Protein 6VJ4 (pdb70)

InterPro domains:
  IPR000297 Peptidyl-prolyl cis-trans isomerase, PpiC-type [PF00639] (147-223)
  IPR000297 Peptidyl-prolyl cis-trans isomerase, PpiC-type [PS50198] (134-224)
  IPR023058 Peptidyl-prolyl cis-trans isomerase, PpiC-type, conserved site [PS01096] (163-184)
  IPR023059 Foldase protein PrsA [MF_01145] (4-281)
  IPR027304 Trigger factor/SurA domain superfamily [SSF109998] (28-163)
  IPR046357 Peptidyl-prolyl cis-trans isomerase domain superfamily [G3DSA:3.10.50.40] (127-248)
  IPR050245 Bacterial extracellular foldase PrsA [PTHR47245] (2-278)

Secondary structure (DSSP, 8-state):
-----HHHHHHHHS---HHHHHHHHHHHHHHHGGGHHHHHHHTT-SSHHHHHHHHHHHH--HHHHHT--HHHHHHT----EEEEEEEES-HHHHHHHHHHHHTT--HHHHHHHH---HHHHTTTTEEEEE-TT--HHHHHHHHHSPTT-BPSPEEETTEEEEEEEEEE-----HHHHHHHHHHHHHHHHHS-HHHHHHHHHHHHHHTT-----

Structure (mmCIF, N/CA/C/O backbone):
data_6VJ4
#
_entry.id   6VJ4
#
_cell.length_a   211.679
_cell.length_b   39.086
_cell.length_c   32.171
_cell.angle_alpha   90.000
_cell.angle_beta   94.830
_cell.angle_gamma   90.000
#
_symmetry.space_group_name_H-M   'C 1 2 1'
#
loop_
_entity.id
_entity.type
_entity.pdbx_description
1 polymer 'Peptidylprolyl isomerase PrsA'
2 water water
#
loop_
_atom_site.group_PDB
_atom_site.id
_atom_site.type_symbol
_atom_site.label_atom_id
_atom_site.label_alt_id
_atom_site.label_comp_id
_atom_site.label_asym_id
_atom_site.label_entity_id
_atom_site.label_seq_id
_atom_site.pdbx_PDB_ins_code
_atom_site.Cartn_x
_atom_site.Cartn_y
_atom_site.Cartn_z
_atom_site.occupancy
_atom_site.B_iso_or_equiv
_atom_site.auth_seq_id
_atom_site.auth_comp_id
_atom_site.auth_asym_id
_atom_site.auth_atom_id
_atom_site.pdbx_PDB_model_num
ATOM 1 N N . ASP A 1 27 ? 102.654 28.933 10.537 1.00 131.11 54 ASP A N 1
ATOM 2 C CA . ASP A 1 27 ? 102.191 29.916 11.570 1.00 134.32 54 ASP A CA 1
ATOM 3 C C . ASP A 1 27 ? 102.139 31.309 10.941 1.00 129.80 54 ASP A C 1
ATOM 4 O O . ASP A 1 27 ? 101.171 31.637 10.257 1.00 122.18 54 ASP A O 1
ATOM 17 N N . LEU A 1 29 ? 104.647 32.355 8.968 1.00 106.17 56 LEU A N 1
ATOM 18 C CA . LEU A 1 29 ? 105.297 32.195 7.678 1.00 100.48 56 LEU A CA 1
ATOM 19 C C . LEU A 1 29 ? 104.288 31.614 6.680 1.00 97.73 56 LEU A C 1
ATOM 20 O O . LEU A 1 29 ? 104.228 32.117 5.538 1.00 90.85 56 LEU A O 1
ATOM 25 N N . TYR A 1 30 ? 103.546 30.583 7.101 1.00 97.50 57 TYR A N 1
ATOM 26 C CA . TYR A 1 30 ? 102.501 29.949 6.252 1.00 96.67 57 TYR A CA 1
ATOM 27 C C . TYR A 1 30 ? 101.570 31.040 5.713 1.00 91.43 57 TYR A C 1
ATOM 28 O O . TYR A 1 30 ? 101.252 31.017 4.509 1.00 90.80 57 TYR A O 1
ATOM 37 N N . GLU A 1 31 ? 101.181 31.976 6.586 1.00 90.89 58 GLU A N 1
ATOM 38 C CA . GLU A 1 31 ? 100.277 33.104 6.231 1.00 89.45 58 GLU A CA 1
ATOM 39 C C . GLU A 1 31 ? 100.891 33.902 5.082 1.00 84.68 58 GLU A C 1
ATOM 40 O O . GLU A 1 31 ? 100.273 34.065 4.033 1.00 83.60 58 GLU A O 1
ATOM 54 N N . ILE A 1 33 ? 103.234 33.204 2.913 1.00 73.57 60 ILE A N 1
ATOM 55 C CA . ILE A 1 33 ? 103.299 32.420 1.689 1.00 73.12 60 ILE A CA 1
ATOM 56 C C . ILE A 1 33 ? 101.892 32.225 1.108 1.00 72.69 60 ILE A C 1
ATOM 57 O O . ILE A 1 33 ? 101.686 32.590 -0.073 1.00 65.98 60 ILE A O 1
ATOM 62 N N . ALA A 1 34 ? 100.972 31.665 1.902 1.00 71.57 61 ALA A N 1
ATOM 63 C CA . ALA A 1 34 ? 99.586 31.405 1.443 1.00 70.92 61 ALA A CA 1
ATOM 64 C C . ALA A 1 34 ? 98.980 32.686 0.858 1.00 70.70 61 ALA A C 1
ATOM 65 O O . ALA A 1 34 ? 98.321 32.601 -0.202 1.00 68.47 61 ALA A O 1
ATOM 67 N N . GLN A 1 35 ? 99.219 33.826 1.515 1.00 70.28 62 GLN A N 1
ATOM 68 C CA . GLN A 1 35 ? 98.673 35.132 1.056 1.00 71.83 62 GLN A CA 1
ATOM 69 C C . GLN A 1 35 ? 99.409 35.580 -0.213 1.00 72.06 62 GLN A C 1
ATOM 70 O O . GLN A 1 35 ? 98.744 36.151 -1.100 1.00 68.15 62 GLN A O 1
ATOM 76 N N . ASP A 1 36 ? 100.718 35.317 -0.302 1.00 67.08 63 ASP A N 1
ATOM 77 C CA . ASP A 1 36 ? 101.510 35.730 -1.496 1.00 73.71 63 ASP A CA 1
ATOM 78 C C . ASP A 1 36 ? 101.011 34.998 -2.749 1.00 68.35 63 ASP A C 1
ATOM 79 O O . ASP A 1 36 ? 100.940 35.642 -3.812 1.00 69.63 63 ASP A O 1
ATOM 84 N N . VAL A 1 37 ? 100.708 33.703 -2.633 1.00 65.62 64 VAL A N 1
ATOM 85 C CA . VAL A 1 37 ? 100.223 32.904 -3.800 1.00 63.37 64 VAL A CA 1
ATOM 86 C C . VAL A 1 37 ? 98.897 33.496 -4.295 1.00 58.76 64 VAL A C 1
ATOM 87 O O . VAL A 1 37 ? 98.791 33.761 -5.506 1.00 59.60 64 VAL A O 1
ATOM 91 N N . ILE A 1 38 ? 97.941 33.718 -3.387 1.00 55.17 65 ILE A N 1
ATOM 92 C CA . ILE A 1 38 ? 96.601 34.260 -3.769 1.00 52.25 65 ILE A CA 1
ATOM 93 C C . ILE A 1 38 ? 96.732 35.695 -4.291 1.00 51.84 65 ILE A C 1
ATOM 94 O O . ILE A 1 38 ? 96.188 35.973 -5.380 1.00 50.01 65 ILE A O 1
ATOM 99 N N . THR A 1 39 ? 97.437 36.559 -3.554 1.00 52.00 66 THR A N 1
ATOM 100 C CA . THR A 1 39 ? 97.559 37.995 -3.934 1.00 53.83 66 THR A CA 1
ATOM 101 C C . THR A 1 39 ? 98.322 38.154 -5.253 1.00 54.07 66 THR A C 1
ATOM 102 O O . THR A 1 39 ? 98.088 39.169 -5.931 1.00 53.15 66 THR A O 1
ATOM 106 N N . LYS A 1 40 ? 99.207 37.211 -5.592 1.00 57.55 67 LYS A N 1
ATOM 107 C CA . LYS A 1 40 ? 99.972 37.324 -6.864 1.00 63.81 67 LYS A CA 1
ATOM 108 C C . LYS A 1 40 ? 99.089 36.875 -8.036 1.00 60.84 67 LYS A C 1
ATOM 109 O O . LYS A 1 40 ? 99.133 37.545 -9.090 1.00 59.41 67 LYS A O 1
ATOM 115 N N . LYS A 1 41 ? 98.336 35.783 -7.862 1.00 57.58 68 LYS A N 1
ATOM 116 C CA . LYS A 1 41 ? 97.499 35.234 -8.967 1.00 58.08 68 LYS A CA 1
ATOM 117 C C . LYS A 1 41 ? 96.229 36.071 -9.162 1.00 55.93 68 LYS A C 1
ATOM 118 O O . LYS A 1 41 ? 95.858 36.316 -10.329 1.00 56.53 68 LYS A O 1
ATOM 124 N N . TYR A 1 42 ? 95.571 36.456 -8.067 1.00 53.41 69 TYR A N 1
ATOM 125 C CA . TYR A 1 42 ? 94.306 37.234 -8.138 1.00 51.84 69 TYR A CA 1
ATOM 126 C C . TYR A 1 42 ? 94.602 38.680 -7.743 1.00 52.93 69 TYR A C 1
ATOM 127 O O . TYR A 1 42 ? 94.368 39.068 -6.584 1.00 50.31 69 TYR A O 1
ATOM 136 N N . LYS A 1 43 ? 95.051 39.455 -8.727 1.00 51.97 70 LYS A N 1
ATOM 137 C CA . LYS A 1 43 ? 95.518 40.849 -8.517 1.00 57.19 70 LYS A CA 1
ATOM 138 C C . LYS A 1 43 ? 94.356 41.803 -8.238 1.00 57.51 70 LYS A C 1
ATOM 139 O O . LYS A 1 43 ? 93.328 41.742 -8.941 1.00 54.05 70 LYS A O 1
ATOM 145 N N . VAL A 1 44 ? 94.563 42.659 -7.238 1.00 53.66 71 VAL A N 1
ATOM 146 C CA . VAL A 1 44 ? 93.631 43.751 -6.840 1.00 54.75 71 VAL A CA 1
ATOM 147 C C . VAL A 1 44 ? 94.477 45.030 -6.775 1.00 57.06 71 VAL A C 1
ATOM 148 O O . VAL A 1 44 ? 95.637 44.937 -6.323 1.00 55.86 71 VAL A O 1
ATOM 152 N N . SER A 1 45 ? 93.939 46.156 -7.250 1.00 59.96 72 SER A N 1
ATOM 153 C CA . SER A 1 45 ? 94.690 47.441 -7.277 1.00 62.70 72 SER A CA 1
ATOM 154 C C . SER A 1 45 ? 94.859 47.999 -5.861 1.00 63.32 72 SER A C 1
ATOM 155 O O . SER A 1 45 ? 93.952 47.792 -5.031 1.00 61.97 72 SER A O 1
ATOM 158 N N . ASP A 1 46 ? 95.968 48.702 -5.612 1.00 68.88 73 ASP A N 1
ATOM 159 C CA . ASP A 1 46 ? 96.193 49.349 -4.289 1.00 70.90 73 ASP A CA 1
ATOM 160 C C . ASP A 1 46 ? 95.068 50.363 -4.045 1.00 70.15 73 ASP A C 1
ATOM 161 O O . ASP A 1 46 ? 94.741 50.599 -2.868 1.00 64.85 73 ASP A O 1
ATOM 166 N N . ASP A 1 47 ? 94.503 50.930 -5.119 1.00 68.52 74 ASP A N 1
ATOM 167 C CA . ASP A 1 47 ? 93.377 51.892 -4.981 1.00 69.32 74 ASP A CA 1
ATOM 168 C C . ASP A 1 47 ? 92.191 51.167 -4.332 1.00 69.84 74 ASP A C 1
ATOM 169 O O . ASP A 1 47 ? 91.606 51.730 -3.385 1.00 69.33 74 ASP A O 1
ATOM 174 N N . ASP A 1 48 ? 91.866 49.962 -4.819 1.00 66.93 75 ASP A N 1
ATOM 175 C CA . ASP A 1 48 ? 90.735 49.166 -4.266 1.00 65.83 75 ASP A CA 1
ATOM 176 C C . ASP A 1 48 ? 91.036 48.792 -2.808 1.00 60.46 75 ASP A C 1
ATOM 177 O O . ASP A 1 48 ? 90.100 48.824 -1.994 1.00 59.67 75 ASP A O 1
ATOM 182 N N . VAL A 1 49 ? 92.290 48.436 -2.510 1.00 59.31 76 VAL A N 1
ATOM 183 C CA . VAL A 1 49 ? 92.707 48.036 -1.130 1.00 59.14 76 VAL A CA 1
ATOM 184 C C . VAL A 1 49 ? 92.565 49.247 -0.201 1.00 61.33 76 VAL A C 1
ATOM 185 O O . VAL A 1 49 ? 91.938 49.100 0.872 1.00 58.37 76 VAL A O 1
ATOM 189 N N . ASP A 1 50 ? 93.133 50.390 -0.604 1.00 64.15 77 ASP A N 1
ATOM 190 C CA . ASP A 1 50 ? 93.101 51.633 0.214 1.00 67.99 77 ASP A CA 1
ATOM 191 C C . ASP A 1 50 ? 91.646 52.057 0.444 1.00 67.45 77 ASP A C 1
ATOM 192 O O . ASP A 1 50 ? 91.340 52.494 1.567 1.00 63.95 77 ASP A O 1
ATOM 197 N N . LYS A 1 51 ? 90.779 51.911 -0.565 1.00 67.04 78 LYS A N 1
ATOM 198 C CA . LYS A 1 51 ? 89.353 52.301 -0.390 1.00 70.75 78 LYS A CA 1
ATOM 199 C C . LYS A 1 51 ? 88.716 51.431 0.699 1.00 69.52 78 LYS A C 1
ATOM 200 O O . LYS A 1 51 ? 87.937 51.974 1.506 1.00 71.68 78 LYS A O 1
ATOM 206 N N . GLU A 1 52 ? 89.042 50.135 0.721 1.00 67.39 79 GLU A N 1
ATOM 207 C CA . GLU A 1 52 ? 88.463 49.218 1.739 1.00 68.35 79 GLU A CA 1
ATOM 208 C C . GLU A 1 52 ? 89.045 49.584 3.111 1.00 65.38 79 GLU A C 1
ATOM 209 O O . GLU A 1 52 ? 88.307 49.485 4.108 1.00 64.55 79 GLU A O 1
ATOM 215 N N . VAL A 1 53 ? 90.317 50.000 3.146 1.00 63.77 80 VAL A N 1
ATOM 216 C CA . VAL A 1 53 ? 90.982 50.410 4.423 1.00 63.36 80 VAL A CA 1
ATOM 217 C C . VAL A 1 53 ? 90.293 51.671 4.956 1.00 63.19 80 VAL A C 1
ATOM 218 O O . VAL A 1 53 ? 90.015 51.716 6.169 1.00 59.29 80 VAL A O 1
ATOM 222 N N . GLN A 1 54 ? 90.041 52.652 4.079 1.00 67.16 81 GLN A N 1
ATOM 223 C CA . GLN A 1 54 ? 89.398 53.935 4.482 1.00 71.00 81 GLN A CA 1
ATOM 224 C C . GLN A 1 54 ? 87.968 53.679 4.967 1.00 70.04 81 GLN A C 1
ATOM 225 O O . GLN A 1 54 ? 87.525 54.389 5.891 1.00 69.67 81 GLN A O 1
ATOM 231 N N . LYS A 1 55 ? 87.281 52.704 4.368 1.00 73.15 82 LYS A N 1
ATOM 232 C CA . LYS A 1 55 ? 85.886 52.389 4.769 1.00 78.55 82 LYS A CA 1
ATOM 233 C C . LYS A 1 55 ? 85.902 51.918 6.232 1.00 77.88 82 LYS A C 1
ATOM 234 O O . LYS A 1 55 ? 84.931 52.202 6.955 1.00 80.24 82 LYS A O 1
ATOM 240 N N . ALA A 1 56 ? 86.990 51.263 6.653 1.00 75.95 83 ALA A N 1
ATOM 241 C CA . ALA A 1 56 ? 87.127 50.776 8.047 1.00 74.91 83 ALA A CA 1
ATOM 242 C C . ALA A 1 56 ? 87.505 51.941 8.976 1.00 77.21 83 ALA A C 1
ATOM 243 O O . ALA A 1 56 ? 87.042 51.937 10.137 1.00 76.68 83 ALA A O 1
ATOM 245 N N . LYS A 1 57 ? 88.304 52.900 8.485 1.00 77.06 84 LYS A N 1
ATOM 246 C CA . LYS A 1 57 ? 88.731 54.065 9.314 1.00 77.62 84 LYS A CA 1
ATOM 247 C C . LYS A 1 57 ? 87.524 54.947 9.647 1.00 80.73 84 LYS A C 1
ATOM 248 O O . LYS A 1 57 ? 87.371 55.311 10.829 1.00 85.16 84 LYS A O 1
ATOM 254 N N . SER A 1 58 ? 86.717 55.291 8.641 1.00 82.14 85 SER A N 1
ATOM 255 C CA . SER A 1 58 ? 85.523 56.143 8.879 1.00 89.09 85 SER A CA 1
ATOM 256 C C . SER A 1 58 ? 84.482 55.364 9.692 1.00 89.48 85 SER A C 1
ATOM 257 O O . SER A 1 58 ? 83.725 56.005 10.443 1.00 89.91 85 SER A O 1
ATOM 260 N N . GLN A 1 59 ? 84.490 54.031 9.572 1.00 90.64 86 GLN A N 1
ATOM 261 C CA . GLN A 1 59 ? 83.512 53.141 10.260 1.00 94.86 86 GLN A CA 1
ATOM 262 C C . GLN A 1 59 ? 83.745 53.147 11.776 1.00 96.71 86 GLN A C 1
ATOM 263 O O . GLN A 1 59 ? 82.749 53.040 12.516 1.00 103.38 86 GLN A O 1
ATOM 269 N N . TYR A 1 60 ? 85.001 53.273 12.220 1.00 92.81 87 TYR A N 1
ATOM 270 C CA . TYR A 1 60 ? 85.305 53.226 13.676 1.00 92.10 87 TYR A CA 1
ATOM 271 C C . TYR A 1 60 ? 85.849 54.577 14.159 1.00 91.74 87 TYR A C 1
ATOM 272 O O . TYR A 1 60 ? 85.676 54.891 15.355 1.00 93.61 87 TYR A O 1
ATOM 281 N N . GLY A 1 61 ? 86.479 55.346 13.267 1.00 88.53 88 GLY A N 1
ATOM 282 C CA . GLY A 1 61 ? 87.035 56.659 13.648 1.00 88.52 88 GLY A CA 1
ATOM 283 C C . GLY A 1 61 ? 88.215 56.516 14.595 1.00 86.18 88 GLY A C 1
ATOM 284 O O . GLY A 1 61 ? 89.110 55.701 14.301 1.00 80.75 88 GLY A O 1
ATOM 285 N N . ASP A 1 62 ? 88.192 57.252 15.712 1.00 92.48 89 ASP A N 1
ATOM 286 C CA . ASP A 1 62 ? 89.296 57.250 16.715 1.00 92.26 89 ASP A CA 1
ATOM 287 C C . ASP A 1 62 ? 89.421 55.877 17.395 1.00 89.31 89 ASP A C 1
ATOM 288 O O . ASP A 1 62 ? 90.382 55.698 18.169 1.00 94.61 89 ASP A O 1
ATOM 293 N N . GLN A 1 63 ? 88.489 54.954 17.132 1.00 84.90 90 GLN A N 1
ATOM 294 C CA . GLN A 1 63 ? 88.532 53.593 17.740 1.00 84.98 90 GLN A CA 1
ATOM 295 C C . GLN A 1 63 ? 89.315 52.637 16.832 1.00 80.92 90 GLN A C 1
ATOM 296 O O . GLN A 1 63 ? 89.615 51.514 17.286 1.00 78.52 90 GLN A O 1
ATOM 302 N N . PHE A 1 64 ? 89.640 53.081 15.611 1.00 79.00 91 PHE A N 1
ATOM 303 C CA . PHE A 1 64 ? 90.338 52.245 14.596 1.00 78.17 91 PHE A CA 1
ATOM 304 C C . PHE A 1 64 ? 91.511 51.488 15.238 1.00 77.34 91 PHE A C 1
ATOM 305 O O . PHE A 1 64 ? 91.599 50.256 15.055 1.00 76.85 91 PHE A O 1
ATOM 313 N N . LYS A 1 65 ? 92.368 52.192 15.983 1.00 76.00 92 LYS A N 1
ATOM 314 C CA . LYS A 1 65 ? 93.550 51.542 16.613 1.00 75.87 92 LYS A CA 1
ATOM 315 C C . LYS A 1 65 ? 93.088 50.451 17.587 1.00 74.39 92 LYS A C 1
ATOM 316 O O . LYS A 1 65 ? 93.674 49.352 17.553 1.00 72.55 92 LYS A O 1
ATOM 322 N N . ASN A 1 66 ? 92.076 50.747 18.409 1.00 73.78 93 ASN A N 1
ATOM 323 C CA . ASN A 1 66 ? 91.558 49.770 19.407 1.00 75.34 93 ASN A CA 1
ATOM 324 C C . ASN A 1 66 ? 90.997 48.537 18.689 1.00 77.71 93 ASN A C 1
ATOM 325 O O . ASN A 1 66 ? 91.499 47.430 18.966 1.00 79.73 93 ASN A O 1
ATOM 330 N N . VAL A 1 67 ? 90.008 48.718 17.805 1.00 77.05 94 VAL A N 1
ATOM 331 C CA . VAL A 1 67 ? 89.416 47.552 17.076 1.00 77.53 94 VAL A CA 1
ATOM 332 C C . VAL A 1 67 ? 90.553 46.794 16.381 1.00 75.50 94 VAL A C 1
ATOM 333 O O . VAL A 1 67 ? 90.555 45.550 16.440 1.00 73.21 94 VAL A O 1
ATOM 337 N N . LEU A 1 68 ? 91.490 47.529 15.774 1.00 76.06 95 LEU A N 1
ATOM 338 C CA . LEU A 1 68 ? 92.674 46.940 15.095 1.00 78.11 95 LEU A CA 1
ATOM 339 C C . LEU A 1 68 ? 93.501 46.167 16.136 1.00 80.93 95 LEU A C 1
ATOM 340 O O . LEU A 1 68 ? 93.913 45.027 15.840 1.00 81.93 95 LEU A O 1
ATOM 345 N N . LYS A 1 69 ? 93.683 46.746 17.328 1.00 83.97 96 LYS A N 1
ATOM 346 C CA . LYS A 1 69 ? 94.433 46.076 18.428 1.00 85.09 96 LYS A CA 1
ATOM 347 C C . LYS A 1 69 ? 93.630 44.864 18.917 1.00 81.25 96 LYS A C 1
ATOM 348 O O . LYS A 1 69 ? 94.229 43.781 19.092 1.00 81.95 96 LYS A O 1
ATOM 354 N N . ASN A 1 70 ? 92.322 45.060 19.127 1.00 77.32 97 ASN A N 1
ATOM 355 C CA . ASN A 1 70 ? 91.403 44.004 19.632 1.00 79.64 97 ASN A CA 1
ATOM 356 C C . ASN A 1 70 ? 91.307 42.860 18.615 1.00 81.86 97 ASN A C 1
ATOM 357 O O . ASN A 1 70 ? 91.122 41.709 19.056 1.00 82.36 97 ASN A O 1
ATOM 362 N N . ASN A 1 71 ? 91.430 43.170 17.318 1.00 81.46 98 ASN A N 1
ATOM 363 C CA . ASN A 1 71 ? 91.353 42.137 16.245 1.00 83.09 98 ASN A CA 1
ATOM 364 C C . ASN A 1 71 ? 92.663 41.339 16.187 1.00 85.05 98 ASN A C 1
ATOM 365 O O . ASN A 1 71 ? 92.705 40.334 15.449 1.00 85.43 98 ASN A O 1
ATOM 370 N N . GLY A 1 72 ? 93.680 41.762 16.945 1.00 87.61 99 GLY A N 1
ATOM 371 C CA . GLY A 1 72 ? 94.972 41.049 16.971 1.00 89.90 99 GLY A CA 1
ATOM 372 C C . GLY A 1 72 ? 95.816 41.378 15.754 1.00 89.12 99 GLY A C 1
ATOM 373 O O . GLY A 1 72 ? 96.407 40.444 15.179 1.00 90.02 99 GLY A O 1
ATOM 374 N N . LEU A 1 73 ? 95.855 42.662 15.380 1.00 87.89 100 LEU A N 1
ATOM 375 C CA . LEU A 1 73 ? 96.648 43.163 14.223 1.00 87.74 100 LEU A CA 1
ATOM 376 C C . LEU A 1 73 ? 97.823 44.002 14.740 1.00 89.50 100 LEU A C 1
ATOM 377 O O . LEU A 1 73 ? 97.597 44.870 15.606 1.00 88.84 100 LEU A O 1
ATOM 382 N N . LYS A 1 74 ? 99.019 43.754 14.195 1.00 93.53 101 LYS A N 1
ATOM 383 C CA . LYS A 1 74 ? 100.276 44.441 14.606 1.00 98.72 101 LYS A CA 1
ATOM 384 C C . LYS A 1 74 ? 100.104 45.960 14.483 1.00 97.24 101 LYS A C 1
ATOM 385 O O . LYS A 1 74 ? 100.202 46.656 15.511 1.00 99.96 101 LYS A O 1
ATOM 391 N N . ASP A 1 75 ? 99.879 46.435 13.253 1.00 90.69 102 ASP A N 1
ATOM 392 C CA . ASP A 1 75 ? 99.705 47.880 12.945 1.00 86.77 102 ASP A CA 1
ATOM 393 C C . ASP A 1 75 ? 98.819 48.015 11.698 1.00 83.80 102 ASP A C 1
ATOM 394 O O . ASP A 1 75 ? 98.240 46.990 11.270 1.00 75.67 102 ASP A O 1
ATOM 399 N N . GLU A 1 76 ? 98.727 49.224 11.134 1.00 82.99 103 GLU A N 1
ATOM 400 C CA . GLU A 1 76 ? 97.858 49.469 9.949 1.00 80.95 103 GLU A CA 1
ATOM 401 C C . GLU A 1 76 ? 98.412 48.725 8.725 1.00 78.25 103 GLU A C 1
ATOM 402 O O . GLU A 1 76 ? 97.602 48.342 7.863 1.00 70.10 103 GLU A O 1
ATOM 408 N N . ALA A 1 77 ? 99.733 48.535 8.657 1.00 78.99 104 ALA A N 1
ATOM 409 C CA . ALA A 1 77 ? 100.357 47.800 7.529 1.00 78.82 104 ALA A CA 1
ATOM 410 C C . ALA A 1 77 ? 99.849 46.353 7.523 1.00 76.52 104 ALA A C 1
ATOM 411 O O . ALA A 1 77 ? 99.560 45.835 6.423 1.00 79.37 104 ALA A O 1
ATOM 413 N N . ASP A 1 78 ? 99.754 45.733 8.707 1.00 73.75 105 ASP A N 1
ATOM 414 C CA . ASP A 1 78 ? 99.249 44.340 8.853 1.00 75.51 105 ASP A CA 1
ATOM 415 C C . ASP A 1 78 ? 97.799 44.296 8.356 1.00 67.83 105 ASP A C 1
ATOM 416 O O . ASP A 1 78 ? 97.482 43.408 7.542 1.00 67.51 105 ASP A O 1
ATOM 421 N N . PHE A 1 79 ? 96.974 45.243 8.818 1.00 61.59 106 PHE A N 1
ATOM 422 C CA . PHE A 1 79 ? 95.543 45.344 8.424 1.00 60.75 106 PHE A CA 1
ATOM 423 C C . PHE A 1 79 ? 95.433 45.414 6.892 1.00 58.97 106 PHE A C 1
ATOM 424 O O . PHE A 1 79 ? 94.701 44.590 6.300 1.00 58.44 106 PHE A O 1
ATOM 432 N N . LYS A 1 80 ? 96.160 46.352 6.275 1.00 58.96 107 LYS A N 1
ATOM 433 C CA . LYS A 1 80 ? 96.149 46.536 4.798 1.00 58.16 107 LYS A CA 1
ATOM 434 C C . LYS A 1 80 ? 96.474 45.201 4.115 1.00 60.10 107 LYS A C 1
ATOM 435 O O . LYS A 1 80 ? 95.734 44.821 3.179 1.00 54.56 107 LYS A O 1
ATOM 441 N N . ASN A 1 81 ? 97.533 44.516 4.562 1.00 59.77 108 ASN A N 1
ATOM 442 C CA . ASN A 1 81 ? 97.902 43.205 3.962 1.00 61.18 108 ASN A CA 1
ATOM 443 C C . ASN A 1 81 ? 96.760 42.203 4.152 1.00 58.19 108 ASN A C 1
ATOM 444 O O . ASN A 1 81 ? 96.597 41.349 3.263 1.00 53.80 108 ASN A O 1
ATOM 449 N N . GLN A 1 82 ? 96.000 42.308 5.250 1.00 57.32 109 GLN A N 1
ATOM 450 C CA . GLN A 1 82 ? 94.876 41.357 5.490 1.00 59.43 109 GLN A CA 1
ATOM 451 C C . GLN A 1 82 ? 93.712 41.720 4.556 1.00 57.60 109 GLN A C 1
ATOM 452 O O . GLN A 1 82 ? 93.006 40.795 4.104 1.00 57.51 109 GLN A O 1
ATOM 458 N N . ILE A 1 83 ? 93.518 43.019 4.301 1.00 54.94 110 ILE A N 1
ATOM 459 C CA . ILE A 1 83 ? 92.451 43.494 3.371 1.00 56.34 110 ILE A CA 1
ATOM 460 C C . ILE A 1 83 ? 92.843 43.096 1.941 1.00 55.01 110 ILE A C 1
ATOM 461 O O . ILE A 1 83 ? 91.967 42.595 1.205 1.00 52.04 110 ILE A O 1
ATOM 466 N N . LYS A 1 84 ? 94.111 43.297 1.574 1.00 52.86 111 LYS A N 1
ATOM 467 C CA . LYS A 1 84 ? 94.601 42.894 0.231 1.00 55.09 111 LYS A CA 1
ATOM 468 C C . LYS A 1 84 ? 94.295 41.402 0.041 1.00 54.48 111 LYS A C 1
ATOM 469 O O . LYS A 1 84 ? 93.791 41.035 -1.041 1.00 52.77 111 LYS A O 1
ATOM 475 N N . PHE A 1 85 ? 94.531 40.587 1.074 1.00 52.77 112 PHE A N 1
ATOM 476 C CA . PHE A 1 85 ? 94.267 39.126 0.990 1.00 53.85 112 PHE A CA 1
ATOM 4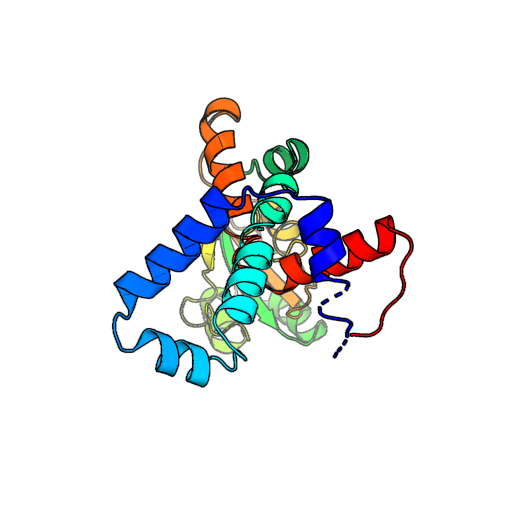77 C C . PHE A 1 85 ? 92.763 38.864 0.824 1.00 55.23 112 PHE A C 1
ATOM 478 O O . PHE A 1 85 ? 92.385 38.076 -0.077 1.00 51.74 112 PHE A O 1
ATOM 486 N N . LYS A 1 86 ? 91.935 39.500 1.658 1.00 52.12 113 LYS A N 1
ATOM 487 C CA . LYS A 1 86 ? 90.461 39.289 1.600 1.00 55.75 113 LYS A CA 1
ATOM 488 C C . LYS A 1 86 ? 89.943 39.601 0.189 1.00 54.28 113 LYS A C 1
ATOM 489 O O . LYS A 1 86 ? 89.192 38.768 -0.367 1.00 51.38 113 LYS A O 1
ATOM 495 N N . LEU A 1 87 ? 90.321 40.760 -0.359 1.00 50.65 114 LEU A N 1
ATOM 496 C CA . LEU A 1 87 ? 89.845 41.176 -1.707 1.00 52.16 114 LEU A CA 1
ATOM 497 C C . LEU A 1 87 ? 90.358 40.195 -2.766 1.00 52.10 114 LEU A C 1
ATOM 498 O O . LEU A 1 87 ? 89.581 39.867 -3.688 1.00 50.59 114 LEU A O 1
ATOM 503 N N . SER A 1 88 ? 91.613 39.758 -2.659 1.00 48.89 115 SER A N 1
ATOM 504 C CA . SER A 1 88 ? 92.156 38.793 -3.654 1.00 50.24 115 SER A CA 1
ATOM 505 C C . SER A 1 88 ? 91.427 37.454 -3.544 1.00 50.61 115 SER A C 1
ATOM 506 O O . SER A 1 88 ? 91.147 36.812 -4.559 1.00 48.55 115 SER A O 1
ATOM 517 N N . ASN A 1 90 ? 88.328 37.082 -2.430 1.00 50.25 117 ASN A N 1
ATOM 518 C CA . ASN A 1 90 ? 86.985 37.311 -2.937 1.00 50.84 117 ASN A CA 1
ATOM 519 C C . ASN A 1 90 ? 86.991 37.184 -4.460 1.00 50.61 117 ASN A C 1
ATOM 520 O O . ASN A 1 90 ? 86.042 36.593 -5.004 1.00 46.19 117 ASN A O 1
ATOM 525 N N . LYS A 1 91 ? 88.019 37.736 -5.107 1.00 46.91 118 LYS A N 1
ATOM 526 C CA . LYS A 1 91 ? 88.134 37.684 -6.587 1.00 46.54 118 LYS A CA 1
ATOM 527 C C . LYS A 1 91 ? 88.351 36.229 -7.018 1.00 44.53 118 LYS A C 1
ATOM 528 O O . LYS A 1 91 ? 87.747 35.818 -8.033 1.00 44.31 118 LYS A O 1
ATOM 534 N N . ALA A 1 92 ? 89.162 35.481 -6.263 1.00 43.88 119 ALA A N 1
ATOM 535 C CA . ALA A 1 92 ? 89.449 34.058 -6.570 1.00 45.52 119 ALA A CA 1
ATOM 536 C C . ALA A 1 92 ? 88.162 33.224 -6.447 1.00 45.98 119 ALA A C 1
ATOM 537 O O . ALA A 1 92 ? 87.929 32.343 -7.303 1.00 43.51 119 ALA A O 1
ATOM 539 N N . ILE A 1 93 ? 87.380 33.476 -5.402 1.00 46.35 120 ILE A N 1
ATOM 540 C CA . ILE A 1 93 ? 86.111 32.719 -5.186 1.00 49.26 120 ILE A CA 1
ATOM 541 C C . ILE A 1 93 ? 85.135 33.084 -6.310 1.00 49.65 120 ILE A C 1
ATOM 542 O O . ILE A 1 93 ? 84.455 32.174 -6.817 1.00 47.54 120 ILE A O 1
ATOM 547 N N . LYS A 1 94 ? 85.097 34.359 -6.700 1.00 47.34 121 LYS A N 1
ATOM 548 C CA . LYS A 1 94 ? 84.189 34.789 -7.795 1.00 49.91 121 LYS A CA 1
ATOM 549 C C . LYS A 1 94 ? 84.619 34.109 -9.101 1.00 48.91 121 LYS A C 1
ATOM 550 O O 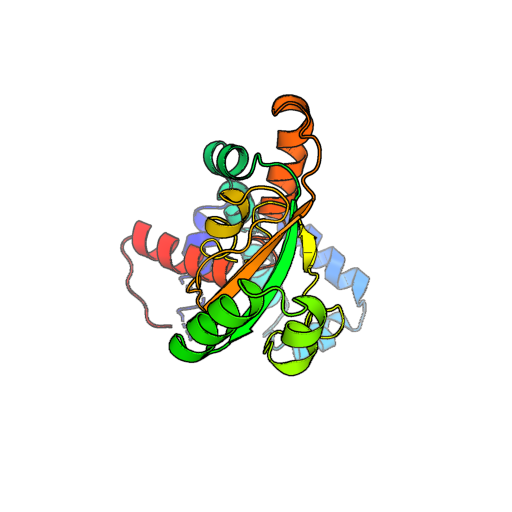. LYS A 1 94 ? 83.731 33.700 -9.864 1.00 49.33 121 LYS A O 1
ATOM 556 N N . GLN A 1 95 ? 85.928 33.964 -9.338 1.00 43.99 122 GLN A N 1
ATOM 557 C CA . GLN A 1 95 ? 86.410 33.318 -10.587 1.00 45.80 122 GLN A CA 1
ATOM 558 C C . GLN A 1 95 ? 86.283 31.793 -10.492 1.00 42.96 122 GLN A C 1
ATOM 559 O O . GLN A 1 95 ? 86.272 31.159 -11.551 1.00 44.73 122 GLN A O 1
ATOM 565 N N . SER A 1 96 ? 86.140 31.233 -9.287 1.00 44.20 123 SER A N 1
ATOM 566 C CA . SER A 1 96 ? 86.006 29.756 -9.142 1.00 45.22 123 SER A CA 1
ATOM 567 C C . SER A 1 96 ? 84.675 29.279 -9.743 1.00 43.26 123 SER A C 1
ATOM 568 O O . SER A 1 96 ? 84.533 28.068 -9.995 1.00 45.93 123 SER A O 1
ATOM 571 N N . VAL A 1 97 ? 83.728 30.191 -9.941 1.00 41.91 124 VAL A N 1
ATOM 572 C CA . VAL A 1 97 ? 82.386 29.786 -10.465 1.00 41.91 124 VAL A CA 1
ATOM 573 C C . VAL A 1 97 ? 82.461 29.746 -11.991 1.00 41.86 124 VAL A C 1
ATOM 574 O O . VAL A 1 97 ? 82.574 30.822 -12.623 1.00 42.00 124 VAL A O 1
ATOM 578 N N . THR A 1 98 ? 82.412 28.538 -12.549 1.00 41.44 125 THR A N 1
ATOM 579 C CA . THR A 1 98 ? 82.508 28.327 -14.017 1.00 41.59 125 THR A CA 1
ATOM 580 C C . THR A 1 98 ? 81.104 28.243 -14.617 1.00 39.25 125 THR A C 1
ATOM 581 O O . THR A 1 98 ? 80.145 28.010 -13.868 1.00 35.74 125 THR A O 1
ATOM 585 N N . GLU A 1 99 ? 80.998 28.427 -15.931 1.00 37.20 126 GLU A N 1
ATOM 586 C CA . GLU A 1 99 ? 79.693 28.308 -16.621 1.00 37.56 126 GLU A CA 1
ATOM 587 C C . GLU A 1 99 ? 79.141 26.906 -16.344 1.00 35.09 126 GLU A C 1
ATOM 588 O O . GLU A 1 99 ? 77.917 26.785 -16.199 1.00 33.80 126 GLU A O 1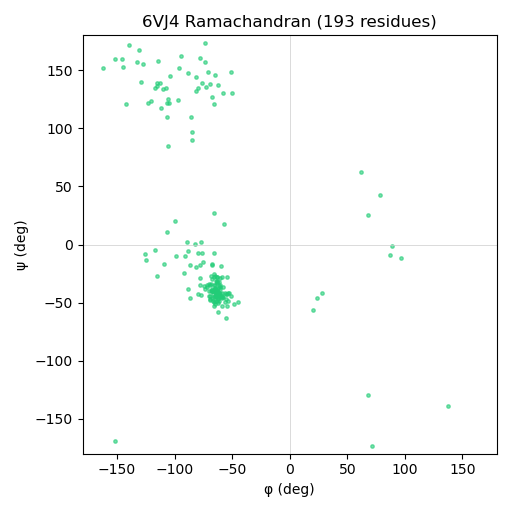
ATOM 594 N N . LYS A 1 100 ? 80.019 25.895 -16.293 1.00 37.36 127 LYS A N 1
ATOM 595 C CA . LYS A 1 100 ? 79.569 24.507 -15.978 1.00 38.99 127 LYS A CA 1
ATOM 596 C C . LYS A 1 100 ? 78.956 24.471 -14.570 1.00 36.42 127 LYS A C 1
ATOM 597 O O . LYS A 1 100 ? 77.900 23.826 -14.397 1.00 35.93 127 LYS A O 1
ATOM 603 N N . ASP A 1 101 ? 79.586 25.144 -13.603 1.00 35.11 128 ASP A N 1
ATOM 604 C CA . ASP A 1 101 ? 79.027 25.203 -12.226 1.00 34.70 128 ASP A CA 1
ATOM 605 C C . ASP A 1 101 ? 77.626 25.820 -12.295 1.00 32.51 128 ASP A C 1
ATOM 606 O O . ASP A 1 101 ? 76.718 25.307 -11.617 1.00 32.16 128 ASP A O 1
ATOM 611 N N . VAL A 1 102 ? 77.462 26.899 -13.063 1.00 31.86 129 VAL A N 1
ATOM 612 C CA . VAL A 1 102 ? 76.115 27.536 -13.143 1.00 32.36 129 VAL A CA 1
ATOM 613 C C . VAL A 1 102 ? 75.129 26.531 -13.755 1.00 31.54 129 VAL A C 1
ATOM 614 O O . VAL A 1 102 ? 74.061 26.316 -13.150 1.00 30.52 129 VAL A O 1
ATOM 618 N N . LYS A 1 103 ? 75.498 25.903 -14.873 1.00 31.82 130 LYS A N 1
ATOM 619 C CA . LYS A 1 103 ? 74.592 24.925 -15.525 1.00 32.99 130 LYS A CA 1
ATOM 620 C C . LYS A 1 103 ? 74.297 23.759 -14.575 1.00 31.97 130 LYS A C 1
ATOM 621 O O . LYS A 1 103 ? 73.167 23.300 -14.590 1.00 30.30 130 LYS A O 1
ATOM 627 N N . ASP A 1 104 ? 75.274 23.323 -13.772 1.00 31.46 131 ASP A N 1
ATOM 628 C CA . ASP A 1 104 ? 75.071 22.180 -12.837 1.00 32.14 131 ASP A CA 1
ATOM 629 C C . ASP A 1 104 ? 74.079 22.537 -11.726 1.00 29.72 131 ASP A C 1
ATOM 630 O O . ASP A 1 104 ? 73.618 21.594 -11.041 1.00 29.68 131 ASP A O 1
ATOM 635 N N . HIS A 1 105 ? 73.811 23.826 -11.519 1.00 28.09 132 HIS A N 1
ATOM 636 C CA . HIS A 1 105 ? 72.864 24.276 -10.466 1.00 29.31 132 HIS A CA 1
ATOM 637 C C . HIS A 1 105 ? 71.560 24.755 -11.107 1.00 25.69 132 HIS A C 1
ATOM 638 O O . HIS A 1 105 ? 70.763 25.343 -10.397 1.00 25.73 132 HIS A O 1
ATOM 645 N N . TYR A 1 106 ? 71.375 24.505 -12.403 1.00 24.77 133 TYR A N 1
ATOM 646 C CA . TYR A 1 106 ? 70.107 24.889 -13.071 1.00 23.79 133 TYR A CA 1
ATOM 647 C C . TYR A 1 106 ? 69.111 23.763 -12.834 1.00 23.44 133 TYR A C 1
ATOM 648 O O . TYR A 1 106 ? 69.060 22.791 -13.609 1.00 22.72 133 TYR A O 1
ATOM 657 N N . LYS A 1 107 ? 68.393 23.894 -11.734 1.00 24.21 134 LYS A N 1
ATOM 658 C CA . LYS A 1 107 ? 67.381 22.903 -11.310 1.00 24.07 134 LYS A CA 1
ATOM 659 C C . LYS A 1 107 ? 66.227 23.627 -10.651 1.00 23.73 134 LYS A C 1
ATOM 660 O O . LYS A 1 107 ? 66.393 24.703 -10.074 1.00 23.39 134 LYS A O 1
ATOM 666 N N . PRO A 1 108 ? 65.022 23.050 -10.696 1.00 22.76 135 PRO A N 1
ATOM 667 C CA . PRO A 1 108 ? 63.885 23.659 -10.031 1.00 23.75 135 PRO A CA 1
ATOM 668 C C . PRO A 1 108 ? 64.071 23.686 -8.512 1.00 23.10 135 PRO A C 1
ATOM 669 O O . PRO A 1 108 ? 64.736 22.803 -7.978 1.00 21.63 135 PRO A O 1
ATOM 673 N N . GLU A 1 109 ? 63.553 24.739 -7.883 1.00 24.01 136 GLU A N 1
ATOM 674 C CA . GLU A 1 109 ? 63.484 24.787 -6.407 1.00 24.58 136 GLU A CA 1
ATOM 675 C C . GLU A 1 109 ? 62.583 23.621 -5.993 1.00 23.39 136 GLU A C 1
ATOM 676 O O . GLU A 1 109 ? 61.556 23.390 -6.667 1.00 23.04 136 GLU A O 1
ATOM 682 N N . ILE A 1 110 ? 62.972 22.891 -4.952 1.00 22.11 137 ILE A N 1
ATOM 683 C CA . ILE A 1 110 ? 62.156 21.735 -4.486 1.00 21.58 137 ILE A CA 1
ATOM 684 C C . ILE A 1 110 ? 61.868 21.870 -2.998 1.00 21.27 137 ILE A C 1
ATOM 685 O O . ILE A 1 110 ? 62.617 22.545 -2.278 1.00 22.66 137 ILE A O 1
ATOM 690 N N . LYS A 1 111 ? 60.781 21.236 -2.591 1.00 21.63 138 LYS A N 1
ATOM 691 C CA . LYS A 1 111 ? 60.450 21.167 -1.164 1.00 20.47 138 LYS A CA 1
ATOM 692 C C . LYS A 1 111 ? 60.534 19.699 -0.781 1.00 19.43 138 LYS A C 1
ATOM 693 O O . LYS A 1 111 ? 60.085 18.846 -1.551 1.00 20.88 138 LYS A O 1
ATOM 699 N N . ALA A 1 112 ? 61.140 19.445 0.359 1.00 18.97 139 ALA A N 1
ATOM 700 C CA . ALA A 1 112 ? 61.238 18.054 0.823 1.00 18.96 139 ALA A CA 1
ATOM 701 C C . ALA A 1 112 ? 61.155 18.012 2.339 1.00 19.26 139 ALA A C 1
ATOM 702 O O . ALA A 1 112 ? 61.427 19.030 3.019 1.00 21.29 139 ALA A O 1
ATOM 704 N N . SER A 1 113 ? 60.817 16.839 2.820 1.00 19.19 140 SER A N 1
ATOM 705 C CA . SER A 1 113 ? 60.923 16.557 4.272 1.00 19.29 140 SER A CA 1
ATOM 706 C C . SER A 1 113 ? 61.980 15.480 4.447 1.00 18.32 140 SER A C 1
ATOM 707 O O . SER A 1 113 ? 62.227 14.706 3.504 1.00 19.66 140 SER A O 1
ATOM 710 N N . HIS A 1 114 ? 62.566 15.379 5.638 1.00 18.96 141 HIS A N 1
ATOM 711 C CA . HIS A 1 114 ? 63.507 14.260 5.840 1.00 18.32 141 HIS A CA 1
ATOM 712 C C . HIS A 1 114 ? 63.525 13.870 7.315 1.00 18.49 141 HIS A C 1
ATOM 713 O O . HIS A 1 114 ? 63.061 14.673 8.190 1.00 19.69 141 HIS A O 1
ATOM 720 N N . ILE A 1 115 ? 63.983 12.650 7.524 1.00 18.66 142 ILE A N 1
ATOM 721 C CA . ILE A 1 115 ? 64.294 12.116 8.872 1.00 19.61 142 ILE A CA 1
ATOM 722 C C . ILE A 1 115 ? 65.774 11.755 8.845 1.00 20.25 142 ILE A C 1
ATOM 723 O O . ILE A 1 115 ? 66.158 10.982 7.946 1.00 21.45 142 ILE A O 1
ATOM 728 N N . LEU A 1 116 ? 66.545 12.327 9.766 1.00 20.17 143 LEU A N 1
ATOM 729 C CA . LEU A 1 116 ? 67.996 12.056 9.868 1.00 21.30 143 LEU A CA 1
ATOM 730 C C . LEU A 1 116 ? 68.285 11.156 11.071 1.00 22.94 143 LEU A C 1
ATOM 731 O O . LEU A 1 116 ? 67.861 11.494 12.190 1.00 22.46 143 LEU A O 1
ATOM 736 N N . VAL A 1 117 ? 68.955 10.038 10.826 1.00 23.24 144 VAL A N 1
ATOM 737 C CA . VAL A 1 117 ? 69.353 9.106 11.922 1.00 25.12 144 VAL A CA 1
ATOM 738 C C . VAL A 1 117 ? 70.825 8.726 11.732 1.00 26.82 144 VAL A C 1
ATOM 739 O O . VAL A 1 117 ? 71.356 8.869 10.647 1.00 26.92 144 VAL A O 1
ATOM 743 N N . SER A 1 118 ? 71.504 8.311 12.798 1.00 30.26 145 SER A N 1
ATOM 744 C CA . SER A 1 118 ? 72.950 8.018 12.615 1.00 33.38 145 SER A CA 1
ATOM 745 C C . SER A 1 118 ? 73.157 6.543 12.263 1.00 38.03 145 SER A C 1
ATOM 746 O O . SER A 1 118 ? 74.177 6.222 11.635 1.00 41.51 145 SER A O 1
ATOM 749 N N . ASP A 1 119 ? 72.211 5.697 12.654 1.00 39.97 146 ASP A N 1
ATOM 750 C CA . ASP A 1 119 ? 72.336 4.225 12.498 1.00 45.59 146 ASP A CA 1
ATOM 751 C C . ASP A 1 119 ? 71.605 3.816 11.220 1.00 45.25 146 ASP A C 1
ATOM 752 O O . ASP A 1 119 ? 70.410 4.134 11.140 1.00 38.73 146 ASP A O 1
ATOM 757 N N . GLU A 1 120 ? 72.300 3.139 10.290 1.00 47.10 147 GLU A N 1
ATOM 758 C CA . GLU A 1 120 ? 71.720 2.704 8.987 1.00 44.61 147 GLU A CA 1
ATOM 759 C C . GLU A 1 120 ? 70.576 1.704 9.221 1.00 40.67 147 GLU A C 1
ATOM 760 O O . GLU A 1 120 ? 69.586 1.754 8.453 1.00 35.21 147 GLU A O 1
ATOM 766 N N . ASN A 1 121 ? 70.710 0.798 10.195 1.00 40.00 148 ASN A N 1
ATOM 767 C CA . ASN A 1 121 ? 69.586 -0.146 10.441 1.00 38.59 148 ASN A CA 1
ATOM 768 C C . ASN A 1 121 ? 68.375 0.649 10.932 1.00 35.18 148 ASN A C 1
ATOM 769 O O . ASN A 1 121 ? 67.250 0.303 10.556 1.00 33.13 148 ASN A O 1
ATOM 774 N N . GLU A 1 122 ? 68.606 1.677 11.751 1.00 37.62 149 GLU A N 1
ATOM 775 C CA . GLU A 1 122 ? 67.477 2.508 12.246 1.00 37.97 149 GLU A CA 1
ATOM 776 C C . GLU A 1 122 ? 66.789 3.185 11.052 1.00 31.96 149 GLU A C 1
ATOM 777 O O . GLU A 1 122 ? 65.548 3.288 11.073 1.00 31.73 149 GLU A O 1
ATOM 783 N N . ALA A 1 123 ? 67.563 3.612 10.057 1.00 32.45 150 ALA A N 1
ATOM 784 C CA . ALA A 1 123 ? 66.984 4.260 8.848 1.00 28.80 150 ALA A CA 1
ATOM 785 C C . ALA A 1 123 ? 66.174 3.231 8.059 1.00 27.51 150 ALA A C 1
ATOM 786 O O . ALA A 1 123 ? 65.088 3.568 7.593 1.00 25.79 150 ALA A O 1
ATOM 788 N N . LYS A 1 124 ? 66.673 2.002 7.957 1.00 28.21 151 LYS A N 1
ATOM 789 C CA . LYS A 1 124 ? 65.915 0.943 7.241 1.00 27.90 151 LYS A CA 1
ATOM 790 C C . LYS A 1 124 ? 64.617 0.637 7.998 1.00 28.59 151 LYS A C 1
ATOM 791 O O . LYS A 1 124 ? 63.587 0.450 7.338 1.00 30.49 151 LYS A O 1
ATOM 797 N N . GLU A 1 125 ? 64.672 0.615 9.329 1.00 29.79 152 GLU A N 1
ATOM 798 C CA . GLU A 1 125 ? 63.451 0.296 10.113 1.00 33.42 152 GLU A CA 1
ATOM 799 C C . GLU A 1 125 ? 62.473 1.471 9.982 1.00 31.24 152 GLU A C 1
ATOM 800 O O . GLU A 1 125 ? 61.261 1.205 9.890 1.00 30.89 152 GLU A O 1
ATOM 806 N N . ILE A 1 126 ? 62.976 2.706 9.891 1.00 30.14 153 ILE A N 1
ATOM 807 C CA . ILE A 1 126 ? 62.060 3.867 9.681 1.00 30.48 153 ILE A CA 1
ATOM 808 C C . ILE A 1 126 ? 61.379 3.720 8.324 1.00 28.04 153 ILE A C 1
ATOM 809 O O . ILE A 1 126 ? 60.166 3.933 8.257 1.00 28.31 153 ILE A O 1
ATOM 814 N N . LYS A 1 127 ? 62.145 3.365 7.283 1.00 26.43 154 LYS A N 1
ATOM 815 C CA . LYS A 1 127 ? 61.568 3.192 5.925 1.00 28.58 154 LYS A CA 1
ATOM 816 C C . LYS A 1 127 ? 60.462 2.119 5.963 1.00 29.39 154 LYS A C 1
ATOM 817 O O . LYS A 1 127 ? 59.389 2.346 5.379 1.00 32.04 154 LYS A O 1
ATOM 823 N N . LYS A 1 128 ? 60.727 1.008 6.630 1.00 33.60 155 LYS A N 1
ATOM 824 C CA . LYS A 1 128 ? 59.734 -0.097 6.745 1.00 35.97 155 LYS A CA 1
ATOM 825 C C . LYS A 1 128 ? 58.418 0.422 7.350 1.00 36.09 155 LYS A C 1
ATOM 826 O O . LYS A 1 128 ? 57.342 0.098 6.789 1.00 39.28 155 LYS A O 1
ATOM 832 N N . LYS A 1 129 ? 58.503 1.279 8.369 1.00 32.51 156 LYS A N 1
ATOM 833 C CA . LYS A 1 129 ? 57.293 1.823 9.052 1.00 32.59 156 LYS A CA 1
ATOM 834 C C . LYS A 1 129 ? 56.549 2.768 8.108 1.00 30.39 156 LYS A C 1
ATOM 835 O O . LYS A 1 129 ? 55.311 2.656 7.982 1.00 29.45 156 LYS A O 1
ATOM 841 N N . LEU A 1 130 ? 57.273 3.671 7.453 1.00 28.09 157 LEU A N 1
ATOM 842 C CA . LEU A 1 130 ? 56.616 4.601 6.504 1.00 27.66 157 LEU A CA 1
ATOM 843 C C . LEU A 1 130 ? 55.937 3.818 5.364 1.00 29.58 157 LEU A C 1
ATOM 844 O O . LEU A 1 130 ? 54.870 4.250 4.920 1.00 30.09 157 LEU A O 1
ATOM 849 N N . ASP A 1 131 ? 56.528 2.703 4.932 1.00 33.93 158 ASP A N 1
ATOM 850 C CA . ASP A 1 131 ? 55.950 1.940 3.796 1.00 37.01 158 ASP A CA 1
ATOM 851 C C . ASP A 1 131 ? 54.596 1.329 4.187 1.00 36.78 158 ASP A C 1
ATOM 852 O O . ASP A 1 131 ? 53.801 1.069 3.264 1.00 45.83 158 ASP A O 1
ATOM 857 N N A THR A 1 132 ? 54.358 1.156 5.497 0.70 35.08 159 THR A N 1
ATOM 858 N N B THR A 1 132 ? 54.307 1.164 5.476 0.30 35.39 159 THR A N 1
ATOM 859 C CA A THR A 1 132 ? 53.086 0.588 6.052 0.70 33.77 159 THR A CA 1
ATOM 860 C CA B THR A 1 132 ? 52.991 0.567 5.834 0.30 34.12 159 THR A CA 1
ATOM 861 C C A THR A 1 132 ? 52.008 1.676 6.142 0.70 29.01 159 THR A C 1
ATOM 862 C C B THR A 1 132 ? 51.976 1.677 6.158 0.30 30.69 159 THR A C 1
ATOM 863 O O A THR A 1 132 ? 50.858 1.299 6.353 0.70 28.23 159 THR A O 1
ATOM 864 O O B THR A 1 132 ? 50.807 1.312 6.504 0.30 31.19 159 THR A O 1
ATOM 871 N N . GLY A 1 133 ? 52.401 2.961 6.073 1.00 28.36 160 GLY A N 1
ATOM 872 C CA . GLY A 1 133 ? 51.456 4.089 6.223 1.00 27.42 160 GLY A CA 1
ATOM 873 C C . GLY A 1 133 ? 51.712 4.943 7.461 1.00 29.10 160 GLY A C 1
ATOM 874 O O . GLY A 1 133 ? 50.959 5.911 7.672 1.00 29.30 160 GLY A O 1
ATOM 875 N N . ALA A 1 134 ? 52.710 4.585 8.267 1.00 26.38 161 ALA A N 1
ATOM 876 C CA . ALA A 1 134 ? 53.027 5.393 9.463 1.00 27.56 161 ALA A CA 1
ATOM 877 C C . ALA A 1 134 ? 53.191 6.869 9.084 1.00 25.56 161 ALA A C 1
ATOM 878 O O . ALA A 1 134 ? 53.706 7.168 7.975 1.00 26.39 161 ALA A O 1
ATOM 880 N N . SER A 1 135 ? 52.833 7.775 10.003 1.00 25.32 162 SER A N 1
ATOM 881 C CA . SER A 1 135 ? 52.964 9.231 9.746 1.00 24.06 162 SER A CA 1
ATOM 882 C C . SER A 1 135 ? 54.440 9.654 9.606 1.00 23.60 162 SER A C 1
ATOM 883 O O . SER A 1 135 ? 55.212 9.466 10.585 1.00 24.31 162 SER A O 1
ATOM 886 N N . PHE A 1 136 ? 54.796 10.220 8.453 1.00 22.58 163 PHE A N 1
ATOM 887 C CA . PHE A 1 136 ? 56.159 10.780 8.252 1.00 22.26 163 PHE A CA 1
ATOM 888 C C . PHE A 1 136 ? 56.421 11.902 9.267 1.00 22.63 163 PHE A C 1
ATOM 889 O O . PHE A 1 136 ? 57.493 11.938 9.932 1.00 23.17 163 PHE A O 1
ATOM 897 N N . GLU A 1 137 ? 55.436 12.779 9.435 1.00 23.65 164 GLU A N 1
ATOM 898 C CA . GLU A 1 137 ? 55.634 13.949 10.329 1.00 24.59 164 GLU A CA 1
ATOM 899 C C . GLU A 1 137 ? 55.844 13.480 11.770 1.00 23.80 164 GLU A C 1
ATOM 900 O O . GLU A 1 137 ? 56.738 14.028 12.464 1.00 23.73 164 GLU A O 1
ATOM 906 N N . GLU A 1 138 ? 55.031 12.539 12.235 1.00 23.94 165 GLU A N 1
ATOM 907 C CA . GLU A 1 138 ? 55.175 12.095 13.644 1.00 26.00 165 GLU A CA 1
ATOM 908 C C . GLU A 1 138 ? 56.492 11.336 13.826 1.00 24.60 165 GLU A C 1
ATOM 909 O O . GLU A 1 138 ? 57.121 11.481 14.916 1.00 24.17 165 GLU A O 1
ATOM 915 N N . LEU A 1 139 ? 56.883 10.503 12.860 1.00 23.89 166 LEU A N 1
ATOM 916 C CA . LEU A 1 139 ? 58.179 9.792 13.010 1.00 25.55 166 LEU A CA 1
ATOM 917 C C . LEU A 1 139 ? 59.326 10.797 12.982 1.00 23.40 166 LEU A C 1
ATOM 918 O O . LEU A 1 139 ? 60.301 10.583 13.697 1.00 24.76 166 LEU A O 1
ATOM 923 N N . ALA A 1 140 ? 59.209 11.862 12.203 1.00 21.17 167 ALA A N 1
ATOM 924 C CA . ALA A 1 140 ? 60.287 12.864 12.174 1.00 21.66 167 ALA A CA 1
ATOM 925 C C . ALA A 1 140 ? 60.360 13.565 13.532 1.00 21.39 167 ALA A C 1
ATOM 926 O O . ALA A 1 140 ? 61.462 13.777 14.039 1.00 20.95 167 ALA A O 1
ATOM 928 N N . LYS A 1 141 ? 59.200 13.900 14.078 1.00 22.06 168 LYS A N 1
ATOM 929 C CA . LYS A 1 141 ? 59.164 14.612 15.381 1.00 23.49 168 LYS A CA 1
ATOM 930 C C . LYS A 1 141 ? 59.767 13.733 16.473 1.00 24.08 168 LYS A C 1
ATOM 931 O O . LYS A 1 141 ? 60.382 14.283 17.428 1.00 25.03 168 LYS A O 1
ATOM 937 N N . GLN A 1 142 ? 59.610 12.421 16.359 1.00 23.48 169 GLN A N 1
ATOM 938 C CA . GLN A 1 142 ? 60.125 11.521 17.399 1.00 24.81 169 GLN A CA 1
ATOM 939 C C . GLN A 1 142 ? 61.590 11.161 17.141 1.00 26.47 169 GLN A C 1
ATOM 940 O O . GLN A 1 142 ? 62.372 11.218 18.107 1.00 26.92 169 GLN A O 1
ATOM 946 N N . GLU A 1 143 ? 61.954 10.812 15.902 1.00 25.40 170 GLU A N 1
ATOM 947 C CA . GLU A 1 143 ? 63.274 10.167 15.658 1.00 26.29 170 GLU A CA 1
ATOM 948 C C . GLU A 1 143 ? 64.284 11.043 14.936 1.00 24.65 170 GLU A C 1
ATOM 949 O O . GLU A 1 143 ? 65.497 10.674 14.991 1.00 24.50 170 GLU A O 1
ATOM 955 N N . SER A 1 144 ? 63.860 12.137 14.286 1.00 22.38 171 SER A N 1
ATOM 956 C CA . SER A 1 144 ? 64.885 12.863 13.496 1.00 23.35 171 SER A CA 1
ATOM 957 C C . SER A 1 144 ? 65.916 13.541 14.396 1.00 25.98 171 SER A C 1
ATOM 958 O O . SER A 1 144 ? 65.525 14.133 15.425 1.00 23.62 171 SER A O 1
ATOM 961 N N . GLN A 1 145 ? 67.189 13.451 13.995 1.00 23.96 172 GLN A N 1
ATOM 962 C CA . GLN A 1 145 ? 68.306 14.121 14.693 1.00 27.04 172 GLN A CA 1
ATOM 963 C C . GLN A 1 145 ? 68.502 15.536 14.146 1.00 27.06 172 GLN A C 1
ATOM 964 O O . GLN A 1 145 ? 69.324 16.260 14.719 1.00 29.08 172 GLN A O 1
ATOM 970 N N . ASP A 1 146 ? 67.771 15.911 13.092 1.00 24.08 173 ASP A N 1
ATOM 971 C CA . ASP A 1 146 ? 67.946 17.262 12.492 1.00 24.18 173 ASP A CA 1
ATOM 972 C C . ASP A 1 146 ? 67.076 18.242 13.277 1.00 24.45 173 ASP A C 1
ATOM 973 O O . ASP A 1 146 ? 65.865 18.330 12.996 1.00 23.23 173 ASP A O 1
ATOM 978 N N . LEU A 1 147 ? 67.679 18.938 14.245 1.00 25.92 174 LEU A N 1
ATOM 979 C CA . LEU A 1 147 ? 66.878 19.846 15.108 1.00 25.47 174 LEU A CA 1
ATOM 980 C C . LEU A 1 147 ? 66.258 20.975 14.281 1.00 25.42 174 LEU A C 1
ATOM 981 O O . LEU A 1 147 ? 65.224 21.485 14.706 1.00 26.68 174 LEU A O 1
ATOM 986 N N . LEU A 1 148 ? 66.874 21.374 13.166 1.00 25.02 175 LEU A N 1
ATOM 987 C CA . LEU A 1 148 ? 66.297 22.502 12.380 1.00 26.26 175 LEU A CA 1
ATOM 988 C C . LEU A 1 148 ? 64.937 22.142 11.764 1.00 25.54 175 LEU A C 1
ATOM 989 O O . LEU A 1 148 ? 64.190 23.085 11.467 1.00 29.26 175 LEU A O 1
ATOM 994 N N . SER A 1 149 ? 64.646 20.856 11.526 1.00 23.58 176 SER A N 1
ATOM 995 C CA . SER A 1 149 ? 63.395 20.474 10.822 1.00 22.47 176 SER A CA 1
ATOM 996 C C . SER A 1 149 ? 62.535 19.492 11.610 1.00 22.92 176 SER A C 1
ATOM 997 O O . SER A 1 149 ? 61.361 19.367 11.241 1.00 22.25 176 SER A O 1
ATOM 1000 N N . LYS A 1 150 ? 63.069 18.868 12.664 1.00 22.78 177 LYS A N 1
ATOM 1001 C CA . LYS A 1 150 ? 62.255 17.787 13.274 1.00 24.46 177 LYS A CA 1
ATOM 1002 C C . LYS A 1 150 ? 60.932 18.313 13.847 1.00 21.35 177 LYS A C 1
ATOM 1003 O O . LYS A 1 150 ? 59.952 17.587 13.706 1.00 21.72 177 LYS A O 1
ATOM 1009 N N . GLU A 1 151 ? 60.860 19.536 14.365 1.00 22.21 178 GLU A N 1
ATOM 1010 C CA . GLU A 1 151 ? 59.573 19.991 14.975 1.00 24.53 178 GLU A CA 1
ATOM 1011 C C . GLU A 1 151 ? 58.595 20.441 13.891 1.00 25.33 178 GLU A C 1
ATOM 1012 O O . GLU A 1 151 ? 57.405 20.646 14.204 1.00 26.66 178 GLU A O 1
ATOM 1018 N N . LYS A 1 152 ? 59.062 20.503 12.648 1.00 23.97 179 LYS A N 1
ATOM 1019 C CA . LYS A 1 152 ? 58.169 20.813 11.513 1.00 24.93 179 LYS A CA 1
ATOM 1020 C C . LYS A 1 152 ? 57.808 19.483 10.833 1.00 24.36 179 LYS A C 1
ATOM 1021 O O . LYS A 1 152 ? 57.431 19.493 9.643 1.00 24.01 179 LYS A O 1
ATOM 1027 N N . GLY A 1 153 ? 57.964 18.365 11.541 1.00 22.31 180 GLY A N 1
ATOM 1028 C CA . GLY A 1 153 ? 57.656 17.070 10.920 1.00 23.09 180 GLY A CA 1
ATOM 1029 C C . GLY A 1 153 ? 58.649 16.739 9.810 1.00 21.15 180 GLY A C 1
ATOM 1030 O O . GLY A 1 153 ? 58.316 15.937 8.899 1.00 22.39 180 GLY A O 1
ATOM 1031 N N . GLY A 1 154 ? 59.852 17.299 9.899 1.00 20.01 181 GLY A N 1
ATOM 1032 C CA . GLY A 1 154 ? 60.909 17.012 8.909 1.00 20.50 181 GLY A CA 1
ATOM 1033 C C . GLY A 1 154 ? 60.878 17.945 7.712 1.00 21.54 181 GLY A C 1
ATOM 1034 O O . GLY A 1 154 ? 61.816 17.851 6.906 1.00 20.26 181 GLY A O 1
ATOM 1035 N N . ASP A 1 155 ? 59.917 18.878 7.652 1.00 22.19 182 ASP A N 1
ATOM 1036 C CA . ASP A 1 155 ? 59.811 19.795 6.485 1.00 22.40 182 ASP A CA 1
ATOM 1037 C C . ASP A 1 155 ? 61.009 20.756 6.434 1.00 22.12 182 ASP A C 1
ATOM 1038 O O . ASP A 1 155 ? 61.290 21.433 7.440 1.00 23.85 182 ASP A O 1
ATOM 1043 N N . LEU A 1 156 ? 61.686 20.813 5.281 1.00 22.22 183 LEU A N 1
ATOM 1044 C CA . LEU A 1 156 ? 62.866 21.685 5.049 1.00 22.43 183 LEU A CA 1
ATOM 1045 C C . LEU A 1 156 ? 62.419 22.941 4.311 1.00 22.42 183 LEU A C 1
ATOM 1046 O O . LEU A 1 156 ? 63.237 23.864 4.195 1.00 23.63 183 LEU A O 1
ATOM 1051 N N . GLY A 1 157 ? 61.167 22.949 3.846 1.00 23.03 184 GLY A N 1
ATOM 1052 C CA . GLY A 1 157 ? 60.666 24.049 2.999 1.00 24.11 184 GLY A CA 1
ATOM 1053 C C . GLY A 1 157 ? 61.303 23.982 1.619 1.00 23.70 184 GLY A C 1
ATOM 1054 O O . GLY A 1 157 ? 61.991 22.996 1.334 1.00 22.55 184 GLY A O 1
ATOM 1055 N N . TYR A 1 158 ? 61.046 24.988 0.790 1.00 23.20 185 TYR A N 1
ATOM 1056 C CA . TYR A 1 158 ? 61.664 25.042 -0.556 1.00 23.26 185 TYR A CA 1
ATOM 1057 C C . TYR A 1 158 ? 63.128 25.468 -0.456 1.00 24.06 185 TYR A C 1
ATOM 1058 O O . TYR A 1 158 ? 63.452 26.410 0.317 1.00 26.74 185 TYR A O 1
ATOM 1067 N N . PHE A 1 159 ? 63.976 24.818 -1.247 1.00 24.28 186 PHE A N 1
ATOM 1068 C CA . PHE A 1 159 ? 65.415 25.163 -1.306 1.00 25.54 186 PHE A CA 1
ATOM 1069 C C . PHE A 1 159 ? 65.910 24.975 -2.734 1.00 27.08 186 PHE A C 1
ATOM 1070 O O . PHE A 1 159 ? 65.321 24.213 -3.514 1.00 24.82 186 PHE A O 1
ATOM 1078 N N A HIS A 1 160 ? 66.969 25.701 -3.069 0.70 27.09 187 HIS A N 1
ATOM 1079 N N B HIS A 1 160 ? 66.965 25.719 -3.076 0.30 24.42 187 HIS A N 1
ATOM 1080 C CA A HIS A 1 160 ? 67.570 25.588 -4.417 0.70 27.69 187 HIS A CA 1
ATOM 1081 C CA B HIS A 1 160 ? 67.575 25.657 -4.430 0.30 24.95 187 HIS A CA 1
ATOM 1082 C C A HIS A 1 160 ? 68.739 24.604 -4.426 0.70 26.91 187 HIS A C 1
ATOM 1083 C C B HIS A 1 160 ? 68.775 24.707 -4.438 0.30 25.56 187 HIS A C 1
ATOM 1084 O O A HIS A 1 160 ? 69.295 24.266 -3.373 0.70 26.74 187 HIS A O 1
ATOM 1085 O O B HIS A 1 160 ? 69.359 24.467 -3.367 0.30 25.59 187 HIS A O 1
ATOM 1098 N N . SER A 1 161 ? 69.140 24.221 -5.628 1.00 25.23 188 SER A N 1
ATOM 1099 C CA . SER A 1 161 ? 70.336 23.387 -5.833 1.00 2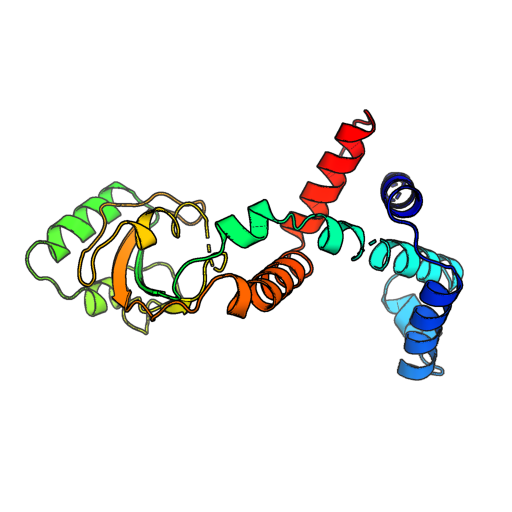7.12 188 SER A CA 1
ATOM 1100 C C . SER A 1 161 ? 71.524 24.070 -5.134 1.00 29.14 188 SER A C 1
ATOM 1101 O O . SER A 1 161 ? 71.674 25.315 -5.270 1.00 31.13 188 SER A O 1
ATOM 1104 N N . GLY A 1 162 ? 72.335 23.305 -4.418 1.00 29.00 189 GLY A N 1
ATOM 1105 C CA . GLY A 1 162 ? 73.492 23.846 -3.685 1.00 34.16 189 GLY A CA 1
ATOM 1106 C C . GLY A 1 162 ? 73.193 24.109 -2.225 1.00 33.43 189 GLY A C 1
ATOM 1107 O O . GLY A 1 162 ? 74.159 24.287 -1.459 1.00 36.86 189 GLY A O 1
ATOM 1108 N N . ALA A 1 163 ? 71.919 24.056 -1.815 1.00 33.17 190 ALA A N 1
ATOM 1109 C CA . ALA A 1 163 ? 71.551 24.359 -0.404 1.00 33.00 190 ALA A CA 1
ATOM 1110 C C . ALA A 1 163 ? 71.862 23.205 0.542 1.00 35.35 190 ALA A C 1
ATOM 1111 O O . ALA A 1 163 ? 72.201 23.426 1.702 1.00 35.65 190 ALA A O 1
ATOM 1121 N N . THR A 1 165 ? 73.554 19.070 1.136 1.00 29.38 192 THR A N 1
ATOM 1122 C CA . THR A 1 165 ? 74.750 18.330 0.759 1.00 30.65 192 THR A CA 1
ATOM 1123 C C . THR A 1 165 ? 74.506 17.671 -0.591 1.00 29.36 192 THR A C 1
ATOM 1124 O O . THR A 1 165 ? 73.372 17.334 -0.910 1.00 28.37 192 THR A O 1
ATOM 1128 N N . PRO A 1 166 ? 75.544 17.505 -1.437 1.00 30.27 193 PRO A N 1
ATOM 1129 C CA . PRO A 1 166 ? 75.382 16.881 -2.751 1.00 32.10 193 PRO A CA 1
ATOM 1130 C C . PRO A 1 166 ? 74.715 15.500 -2.651 1.00 29.76 193 PRO A C 1
ATOM 1131 O O . PRO A 1 166 ? 73.885 15.195 -3.483 1.00 29.04 193 PRO A O 1
ATOM 1135 N N . GLU A 1 167 ? 75.106 14.700 -1.650 1.00 30.72 194 GLU A N 1
ATOM 1136 C CA . GLU A 1 167 ? 74.494 13.356 -1.465 1.00 29.33 194 GLU A CA 1
ATOM 1137 C C . GLU A 1 167 ? 72.983 13.498 -1.269 1.00 25.26 194 GLU A C 1
ATOM 1138 O O . GLU A 1 167 ? 72.213 12.738 -1.887 1.00 25.08 194 GLU A O 1
ATOM 1144 N N . PHE A 1 168 ? 72.586 14.441 -0.423 1.00 24.74 195 PHE A N 1
ATOM 1145 C CA . PHE A 1 168 ? 71.146 14.619 -0.145 1.00 22.75 195 PHE A CA 1
ATOM 1146 C C . PHE A 1 168 ? 70.443 15.119 -1.419 1.00 22.70 195 PHE A C 1
ATOM 1147 O O . PHE A 1 168 ? 69.408 14.610 -1.805 1.00 21.05 195 PHE A O 1
ATOM 1155 N N A GLU A 1 169 ? 71.072 16.106 -2.042 0.70 22.61 196 GLU A N 1
ATOM 1156 N N B GLU A 1 169 ? 71.025 16.121 -2.073 0.30 23.31 196 GLU A N 1
ATOM 1157 C CA A GLU A 1 169 ? 70.479 16.742 -3.247 0.70 24.13 196 GLU A CA 1
ATOM 1158 C CA B GLU A 1 169 ? 70.341 16.707 -3.262 0.30 23.79 196 GLU A CA 1
ATOM 1159 C C A GLU A 1 169 ? 70.302 15.713 -4.362 0.70 21.99 196 GLU A C 1
ATOM 1160 C C B GLU A 1 169 ? 70.284 15.700 -4.412 0.30 23.04 196 GLU A C 1
ATOM 1161 O O A GLU A 1 169 ? 69.240 15.743 -5.014 0.70 21.65 196 GLU A O 1
ATOM 1162 O O B GLU A 1 169 ? 69.265 15.706 -5.128 0.30 23.06 196 GLU A O 1
ATOM 1173 N N . THR A 1 170 ? 71.323 14.882 -4.590 1.00 23.38 197 THR A N 1
ATOM 1174 C CA . THR A 1 170 ? 71.290 13.882 -5.681 1.00 25.84 197 THR A CA 1
ATOM 1175 C C . THR A 1 170 ? 70.084 12.967 -5.483 1.00 26.64 197 THR A C 1
ATOM 1176 O O . THR A 1 170 ? 69.338 12.707 -6.457 1.00 23.97 197 THR A O 1
ATOM 1180 N N . ALA A 1 171 ? 69.877 12.521 -4.244 1.00 23.44 198 ALA A N 1
ATOM 1181 C CA . ALA A 1 171 ? 68.751 11.617 -3.969 1.00 23.50 198 ALA A CA 1
ATOM 1182 C C . ALA A 1 171 ? 67.411 12.340 -4.100 1.00 20.72 198 ALA A C 1
ATOM 1183 O O . ALA A 1 171 ? 66.466 11.756 -4.694 1.00 23.13 198 ALA A O 1
ATOM 1185 N N . ALA A 1 172 ? 67.311 13.554 -3.553 1.00 19.01 199 ALA A N 1
ATOM 1186 C CA . ALA A 1 172 ? 66.039 14.297 -3.537 1.00 18.56 199 ALA A CA 1
ATOM 1187 C C . ALA A 1 172 ? 65.538 14.552 -4.964 1.00 20.22 199 ALA A C 1
ATOM 1188 O O . ALA A 1 172 ? 64.338 14.391 -5.213 1.00 19.63 199 ALA A O 1
ATOM 1190 N N . TYR A 1 173 ? 66.445 14.910 -5.856 1.00 21.65 200 TYR A N 1
ATOM 1191 C CA . TYR A 1 173 ? 66.000 15.266 -7.231 1.00 22.88 200 TYR A CA 1
ATOM 1192 C C . TYR A 1 173 ? 65.623 14.017 -8.030 1.00 23.27 200 TYR A C 1
ATOM 1193 O O . TYR A 1 173 ? 64.995 14.182 -9.117 1.00 25.97 200 TYR A O 1
ATOM 1202 N N . LYS A 1 174 ? 66.002 12.826 -7.566 1.00 20.04 201 LYS A N 1
ATOM 1203 C CA . LYS A 1 174 ? 65.599 11.594 -8.284 1.00 23.73 201 LYS A CA 1
ATOM 1204 C C . LYS A 1 174 ? 64.166 11.200 -7.911 1.00 22.60 201 LYS A C 1
ATOM 1205 O O . LYS A 1 174 ? 63.580 10.358 -8.610 1.00 24.09 201 LYS A O 1
ATOM 1211 N N . LEU A 1 175 ? 63.656 11.701 -6.786 1.00 20.70 202 LEU A N 1
ATOM 1212 C CA . LEU A 1 175 ? 62.307 11.303 -6.318 1.00 20.79 202 LEU A CA 1
ATOM 1213 C C . LEU A 1 175 ? 61.190 11.941 -7.152 1.00 22.73 202 LEU A C 1
ATOM 1214 O O . LEU A 1 175 ? 61.415 12.999 -7.780 1.00 24.26 202 LEU A O 1
ATOM 1219 N N . LYS A 1 176 ? 60.036 11.289 -7.114 1.00 24.79 203 LYS A N 1
ATOM 1220 C CA . LYS A 1 176 ? 58.755 11.806 -7.647 1.00 31.68 203 LYS A CA 1
ATOM 1221 C C . LYS A 1 176 ? 58.004 12.422 -6.461 1.00 30.39 203 LYS A C 1
ATOM 1222 O O . LYS A 1 176 ? 58.306 12.033 -5.322 1.00 26.10 203 LYS A O 1
ATOM 1228 N N . ILE A 1 177 ? 57.155 13.426 -6.713 1.00 31.54 204 ILE A N 1
ATOM 1229 C CA . ILE A 1 177 ? 56.357 14.028 -5.604 1.00 33.92 204 ILE A CA 1
ATOM 1230 C C . ILE A 1 177 ? 55.681 12.904 -4.824 1.00 32.05 204 ILE A C 1
ATOM 1231 O O . ILE A 1 177 ? 55.052 12.024 -5.446 1.00 31.16 204 ILE A O 1
ATOM 1236 N N . GLY A 1 178 ? 55.826 12.952 -3.499 1.00 29.84 205 GLY A N 1
ATOM 1237 C CA . GLY A 1 178 ? 55.211 11.994 -2.563 1.00 30.28 205 GLY A CA 1
ATOM 1238 C C . GLY A 1 178 ? 56.050 10.756 -2.337 1.00 28.17 205 GLY A C 1
ATOM 1239 O O . GLY A 1 178 ? 55.699 9.966 -1.423 1.00 29.49 205 GLY A O 1
ATOM 1240 N N . GLN A 1 179 ? 57.119 10.575 -3.111 1.00 25.99 206 GLN A N 1
ATOM 1241 C CA . GLN A 1 179 ? 57.932 9.345 -2.990 1.00 25.94 206 GLN A CA 1
ATOM 1242 C C . GLN A 1 179 ? 58.912 9.478 -1.821 1.00 23.46 206 GLN A C 1
ATOM 1243 O O . GLN A 1 179 ? 59.388 10.606 -1.561 1.00 23.52 206 GLN A O 1
ATOM 1249 N N . ILE A 1 180 ? 59.132 8.364 -1.136 1.00 24.50 207 ILE A N 1
ATOM 1250 C CA . ILE A 1 180 ? 60.079 8.305 0.009 1.00 24.35 207 ILE A CA 1
ATOM 1251 C C . ILE A 1 180 ? 61.324 7.534 -0.429 1.00 24.91 207 ILE A C 1
ATOM 1252 O O . ILE A 1 180 ? 61.192 6.441 -1.032 1.00 29.66 207 ILE A O 1
ATOM 1257 N N . SER A 1 181 ? 62.490 8.065 -0.102 1.00 22.83 208 SER A N 1
ATOM 1258 C CA . SER A 1 181 ? 63.763 7.422 -0.474 1.00 23.38 208 SER A CA 1
ATOM 1259 C C . SER A 1 181 ? 64.093 6.253 0.446 1.00 26.35 208 SER A C 1
ATOM 1260 O O . SER A 1 181 ? 63.556 6.184 1.567 1.00 25.49 208 SER A O 1
ATOM 1263 N N . ASP A 1 182 ? 64.974 5.389 -0.055 1.00 27.64 209 ASP A N 1
ATOM 1264 C CA . ASP A 1 182 ? 65.664 4.428 0.838 1.00 29.30 209 ASP A CA 1
ATOM 1265 C C . ASP A 1 182 ? 66.680 5.271 1.603 1.00 28.54 209 ASP A C 1
ATOM 1266 O O . ASP A 1 182 ? 66.834 6.471 1.320 1.00 27.09 209 ASP A O 1
ATOM 1271 N N . PRO A 1 183 ? 67.385 4.714 2.601 1.00 28.95 210 PRO A N 1
ATOM 1272 C CA . PRO A 1 183 ? 68.370 5.477 3.361 1.00 27.20 210 PRO A CA 1
ATOM 1273 C C . PRO A 1 183 ? 69.450 6.050 2.451 1.00 26.97 210 PRO A C 1
ATOM 1274 O O . PRO A 1 183 ? 69.967 5.334 1.586 1.00 27.89 210 PRO A O 1
ATOM 1278 N N . VAL A 1 184 ? 69.686 7.343 2.624 1.00 23.32 211 VAL A N 1
ATOM 1279 C CA . VAL A 1 184 ? 70.697 8.107 1.857 1.00 25.29 211 VAL A CA 1
ATOM 1280 C C . VAL A 1 184 ? 71.816 8.502 2.806 1.00 26.55 211 VAL A C 1
ATOM 1281 O O . VAL A 1 184 ? 71.552 9.299 3.736 1.00 25.43 211 VAL A O 1
ATOM 1285 N N . GLN A 1 185 ? 73.024 8.011 2.538 1.00 27.62 212 GLN A N 1
ATOM 1286 C CA . GLN A 1 185 ? 74.158 8.359 3.416 1.00 31.24 212 GLN A CA 1
ATOM 1287 C C . GLN A 1 185 ? 74.676 9.743 3.053 1.00 32.04 212 GLN A C 1
ATOM 1288 O O . GLN A 1 185 ? 74.759 10.061 1.843 1.00 33.48 212 GLN A O 1
ATOM 1294 N N . SER A 1 186 ? 74.914 10.549 4.077 1.00 32.61 213 SER A N 1
ATOM 1295 C CA . SER A 1 186 ? 75.555 11.873 3.889 1.00 37.06 213 SER A CA 1
ATOM 1296 C C . SER A 1 186 ? 76.527 12.056 5.046 1.00 36.70 213 SER A C 1
ATOM 1297 O O . SER A 1 186 ? 76.565 11.233 5.965 1.00 35.21 213 SER A O 1
ATOM 1300 N N . PRO A 1 187 ? 77.372 13.109 5.037 1.00 42.28 214 PRO A N 1
ATOM 1301 C CA . PRO A 1 187 ? 78.289 13.340 6.148 1.00 45.94 214 PRO A CA 1
ATOM 1302 C C . PRO A 1 187 ? 77.539 13.533 7.476 1.00 44.59 214 PRO A C 1
ATOM 1303 O O . PRO A 1 187 ? 78.141 13.373 8.506 1.00 47.22 214 PRO A O 1
ATOM 1307 N N . ASN A 1 188 ? 76.242 13.844 7.403 1.00 41.74 215 ASN A N 1
ATOM 1308 C CA . ASN A 1 188 ? 75.389 14.110 8.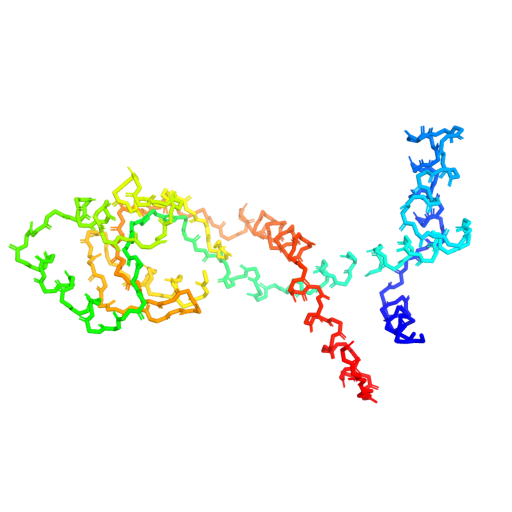597 1.00 42.32 215 ASN A CA 1
ATOM 1309 C C . ASN A 1 188 ? 74.801 12.800 9.157 1.00 39.47 215 ASN A C 1
ATOM 1310 O O . ASN A 1 188 ? 74.366 12.787 10.324 1.00 37.69 215 ASN A O 1
ATOM 1315 N N . GLY A 1 189 ? 74.799 11.724 8.370 1.00 36.64 216 GLY A N 1
ATOM 1316 C CA . GLY A 1 189 ? 74.241 10.436 8.834 1.00 34.15 216 GLY A CA 1
ATOM 1317 C C . GLY A 1 189 ? 73.419 9.794 7.729 1.00 31.90 216 GLY A C 1
ATOM 1318 O O . GLY A 1 189 ? 73.855 9.860 6.579 1.00 36.70 216 GLY A O 1
ATOM 1319 N N . TYR A 1 190 ? 72.263 9.210 8.062 1.00 25.88 217 TYR A N 1
ATOM 1320 C CA . TYR A 1 190 ? 71.411 8.593 7.022 1.00 23.52 217 TYR A CA 1
ATOM 1321 C C . TYR A 1 190 ? 70.086 9.331 6.982 1.00 23.53 217 TYR A C 1
ATOM 1322 O O . TYR A 1 190 ? 69.458 9.526 8.055 1.00 23.34 217 TYR A O 1
ATOM 1331 N N . HIS A 1 191 ? 69.633 9.652 5.765 1.00 22.13 218 HIS A N 1
ATOM 1332 C CA . HIS A 1 191 ? 68.383 10.408 5.593 1.00 22.81 218 HIS A CA 1
ATOM 1333 C C . HIS A 1 191 ? 67.321 9.551 4.932 1.00 23.35 218 HIS A C 1
ATOM 1334 O O . HIS A 1 191 ? 67.661 8.751 4.043 1.00 24.30 218 HIS A O 1
ATOM 1341 N N . ILE A 1 192 ? 66.104 9.679 5.431 1.00 21.01 219 ILE A N 1
ATOM 1342 C CA . ILE A 1 192 ? 64.933 9.188 4.680 1.00 20.88 219 ILE A CA 1
ATOM 1343 C C . ILE A 1 192 ? 64.300 10.473 4.151 1.00 19.22 219 ILE A C 1
ATOM 1344 O O . ILE A 1 192 ? 63.964 11.363 4.966 1.00 19.06 219 ILE A O 1
ATOM 1349 N N . ILE A 1 193 ? 64.169 10.572 2.826 1.00 19.55 220 ILE A N 1
ATOM 1350 C CA . ILE A 1 193 ? 63.727 11.839 2.187 1.00 19.90 220 ILE A CA 1
ATOM 1351 C C . ILE A 1 193 ? 62.373 11.642 1.507 1.00 18.25 220 ILE A C 1
ATOM 1352 O O . ILE A 1 193 ? 62.148 10.558 0.884 1.00 21.19 220 ILE A O 1
ATOM 1357 N N . LYS A 1 194 ? 61.505 12.633 1.649 1.00 18.48 221 LYS A N 1
ATOM 1358 C CA . LYS A 1 194 ? 60.215 12.634 0.941 1.00 19.97 221 LYS A CA 1
ATOM 1359 C C . LYS A 1 194 ? 60.137 13.915 0.113 1.00 21.35 221 LYS A C 1
ATOM 1360 O O . LYS A 1 194 ? 60.246 14.991 0.681 1.00 19.97 221 LYS A O 1
ATOM 1366 N N . LEU A 1 195 ? 59.963 13.788 -1.205 1.00 19.40 222 LEU A N 1
ATOM 1367 C CA . LEU A 1 195 ? 59.819 15.014 -2.011 1.00 20.01 222 LEU A CA 1
ATOM 1368 C C . LEU A 1 195 ? 58.379 15.505 -1.910 1.00 19.85 222 LEU A C 1
ATOM 1369 O O . LEU A 1 195 ? 57.484 14.716 -2.137 1.00 22.82 222 LEU A O 1
ATOM 1374 N N . THR A 1 196 ? 58.172 16.796 -1.644 1.00 20.76 223 THR A N 1
ATOM 1375 C CA . THR A 1 196 ? 56.775 17.253 -1.433 1.00 22.57 223 THR A CA 1
ATOM 1376 C C . THR A 1 196 ? 56.398 18.407 -2.351 1.00 23.08 223 THR A C 1
ATOM 1377 O O . THR A 1 196 ? 55.208 18.746 -2.371 1.00 26.08 223 THR A O 1
ATOM 1381 N N . GLY A 1 197 ? 57.364 18.960 -3.067 1.00 22.07 224 GLY A N 1
ATOM 1382 C CA . GLY A 1 197 ? 57.060 20.089 -3.966 1.00 22.75 224 GLY A CA 1
ATOM 1383 C C . GLY A 1 197 ? 58.149 20.313 -4.990 1.00 22.62 224 GLY A C 1
ATOM 1384 O O . GLY A 1 197 ? 59.312 20.005 -4.730 1.00 20.28 224 GLY A O 1
ATOM 1385 N N . LYS A 1 198 ? 57.759 20.863 -6.142 1.00 22.88 225 LYS A N 1
ATOM 1386 C CA . LYS A 1 198 ? 58.753 21.194 -7.177 1.00 23.28 225 LYS A CA 1
ATOM 1387 C C . LYS A 1 198 ? 58.193 22.407 -7.914 1.00 25.86 225 LYS A C 1
ATOM 1388 O O . LYS A 1 198 ? 57.044 22.340 -8.412 1.00 27.69 225 LYS A O 1
ATOM 1394 N N A LYS A 1 199 ? 59.005 23.457 -7.998 0.50 24.33 226 LYS A N 1
ATOM 1395 N N B LYS A 1 199 ? 58.917 23.518 -7.907 0.50 25.10 226 LYS A N 1
ATOM 1396 C CA A LYS A 1 199 ? 58.590 24.719 -8.660 0.50 26.01 226 LYS A CA 1
ATOM 1397 C CA B LYS A 1 199 ? 58.385 24.706 -8.620 0.50 27.70 226 LYS A CA 1
ATOM 1398 C C A LYS A 1 199 ? 58.895 24.698 -10.150 0.50 26.87 226 LYS A C 1
ATOM 1399 C C B LYS A 1 199 ? 58.732 24.613 -10.107 0.50 27.49 226 LYS A C 1
ATOM 1400 O O A LYS A 1 199 ? 59.848 24.022 -10.564 0.50 23.34 226 LYS A O 1
ATOM 1401 O O B LYS A 1 199 ? 59.433 23.698 -10.500 0.50 23.33 226 LYS A O 1
ATOM 1412 N N . ASP A 1 200 ? 58.127 25.498 -10.896 1.00 27.94 227 ASP A N 1
ATOM 1413 C CA . ASP A 1 200 ? 58.391 25.670 -12.333 1.00 31.18 227 ASP A CA 1
ATOM 1414 C C . ASP A 1 200 ? 59.805 26.254 -12.461 1.00 29.45 227 ASP A C 1
ATOM 1415 O O . ASP A 1 200 ? 60.283 26.969 -11.520 1.00 28.61 227 ASP A O 1
ATOM 1420 N N . LEU A 1 201 ? 60.477 25.941 -13.558 1.00 27.91 228 LEU A N 1
ATOM 1421 C CA . LEU A 1 201 ? 61.842 26.459 -13.783 1.00 26.03 228 LEU A CA 1
ATOM 1422 C C . LEU A 1 201 ? 61.820 27.378 -15.006 1.00 28.72 228 LEU A C 1
ATOM 1423 O O . LEU A 1 201 ? 61.348 26.951 -16.077 1.00 27.65 228 LEU A O 1
ATOM 1428 N N A LYS A 1 202 ? 62.288 28.615 -14.835 0.50 28.12 229 LYS A N 1
ATOM 1429 N N B LYS A 1 202 ? 62.287 28.617 -14.839 0.50 28.71 229 LYS A N 1
ATOM 1430 C CA A LYS A 1 202 ? 62.356 29.573 -15.962 0.50 30.63 229 LYS A CA 1
ATOM 1431 C CA B LYS A 1 202 ? 62.335 29.570 -15.971 0.50 31.69 229 LYS A CA 1
ATOM 1432 C C A LYS A 1 202 ? 63.500 29.165 -16.881 0.50 28.70 229 LYS A C 1
ATOM 1433 C C B LYS A 1 202 ? 63.500 29.181 -16.873 0.50 29.41 229 LYS A C 1
ATOM 1434 O O A LYS A 1 202 ? 64.367 28.380 -16.507 0.50 23.73 229 LYS A O 1
ATOM 1435 O O B LYS A 1 202 ? 64.391 28.437 -16.472 0.50 24.84 229 LYS A O 1
ATOM 1446 N N . PRO A 1 203 ? 63.549 29.678 -18.125 1.00 29.73 230 PRO A N 1
ATOM 1447 C CA . PRO A 1 203 ? 64.632 29.331 -19.033 1.00 30.92 230 PRO A CA 1
ATOM 1448 C C . PRO A 1 203 ? 65.987 29.731 -18.450 1.00 28.36 230 PRO A C 1
ATOM 1449 O O . PRO A 1 203 ? 66.077 30.725 -17.734 1.00 30.09 230 PRO A O 1
ATOM 1453 N N . TYR A 1 204 ? 67.000 28.950 -18.791 1.00 28.13 231 TYR A N 1
ATOM 1454 C CA . TYR A 1 204 ? 68.381 29.145 -18.296 1.00 26.97 231 TYR A CA 1
ATOM 1455 C C . TYR A 1 204 ? 68.851 30.597 -18.439 1.00 29.16 231 TYR A C 1
ATOM 1456 O O . TYR A 1 204 ? 69.356 31.141 -17.475 1.00 29.75 231 TYR A O 1
ATOM 1465 N N . ASP A 1 205 ? 68.712 31.176 -19.624 1.00 31.62 232 ASP A N 1
ATOM 1466 C CA . ASP A 1 205 ? 69.208 32.555 -19.863 1.00 35.50 232 ASP A CA 1
ATOM 1467 C C . ASP A 1 205 ? 68.535 33.539 -18.905 1.00 36.69 232 ASP A C 1
ATOM 1468 O O . ASP A 1 205 ? 69.171 34.549 -18.546 1.00 39.05 232 ASP A O 1
ATOM 1473 N N . GLU A 1 206 ? 67.321 33.226 -18.469 1.00 35.50 233 GLU A N 1
ATOM 1474 C CA . GLU A 1 206 ? 66.551 34.152 -17.614 1.00 36.38 233 GLU A CA 1
ATOM 1475 C C . GLU A 1 206 ? 67.057 34.087 -16.175 1.00 39.44 233 GLU A C 1
ATOM 1476 O O . GLU A 1 206 ? 67.005 35.124 -15.509 1.00 42.48 233 GLU A O 1
ATOM 1482 N N . VAL A 1 207 ? 67.597 32.941 -15.738 1.00 36.08 234 VAL A N 1
ATOM 1483 C CA . VAL A 1 207 ? 68.000 32.794 -14.308 1.00 35.26 234 VAL A CA 1
ATOM 1484 C C . VAL A 1 207 ? 69.507 32.562 -14.104 1.00 32.92 234 VAL A C 1
ATOM 1485 O O . VAL A 1 207 ? 69.913 32.590 -12.940 1.00 33.72 234 VAL A O 1
ATOM 1489 N N . LYS A 1 208 ? 70.315 32.409 -15.158 1.00 33.53 235 LYS A N 1
ATOM 1490 C CA . LYS A 1 208 ? 71.751 32.054 -14.956 1.00 32.38 235 LYS A CA 1
ATOM 1491 C C . LYS A 1 208 ? 72.492 33.141 -14.152 1.00 34.24 235 LYS A C 1
ATOM 1492 O O . LYS A 1 208 ? 73.354 32.777 -13.358 1.00 34.50 235 LYS A O 1
ATOM 1498 N N . ASN A 1 209 ? 72.164 34.420 -14.335 1.00 37.28 236 ASN A N 1
ATOM 1499 C CA . ASN A 1 209 ? 72.869 35.490 -13.573 1.00 43.14 236 ASN A CA 1
ATOM 1500 C C . ASN A 1 209 ? 72.626 35.279 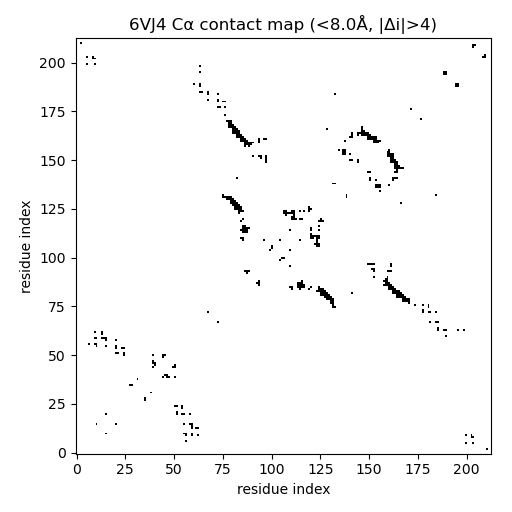-12.070 1.00 41.14 236 ASN A C 1
ATOM 1501 O O . ASN A 1 209 ? 73.602 35.383 -11.292 1.00 44.20 236 ASN A O 1
ATOM 1506 N N . SER A 1 210 ? 71.394 34.930 -11.689 1.00 41.57 237 SER A N 1
ATOM 1507 C CA . SER A 1 210 ? 71.021 34.734 -10.261 1.00 40.71 237 SER A CA 1
ATOM 1508 C C . SER A 1 210 ? 71.679 33.471 -9.696 1.00 38.53 237 SER A C 1
ATOM 1509 O O . SER A 1 210 ? 72.075 33.489 -8.519 1.00 40.52 237 SER A O 1
ATOM 1512 N N . ILE A 1 211 ? 71.734 32.390 -10.482 1.00 33.90 238 ILE A N 1
ATOM 1513 C CA . ILE A 1 211 ? 72.421 31.154 -10.008 1.00 34.11 238 ILE A CA 1
ATOM 1514 C C . ILE A 1 211 ? 73.891 31.472 -9.724 1.00 34.31 238 ILE A C 1
ATOM 1515 O O . ILE A 1 211 ? 74.417 31.027 -8.673 1.00 34.26 238 ILE A O 1
ATOM 1520 N N . ARG A 1 212 ? 74.532 32.213 -10.630 1.00 35.77 239 ARG A N 1
ATOM 1521 C CA . ARG A 1 212 ? 75.968 32.561 -10.465 1.00 37.81 239 ARG A CA 1
ATOM 1522 C C . ARG A 1 212 ? 76.130 33.394 -9.189 1.00 39.02 239 ARG A C 1
ATOM 1523 O O . ARG A 1 212 ? 77.035 33.085 -8.404 1.00 39.92 239 ARG A O 1
ATOM 1531 N N . LYS A 1 213 ? 75.265 34.391 -9.001 1.00 44.02 240 LYS A N 1
ATOM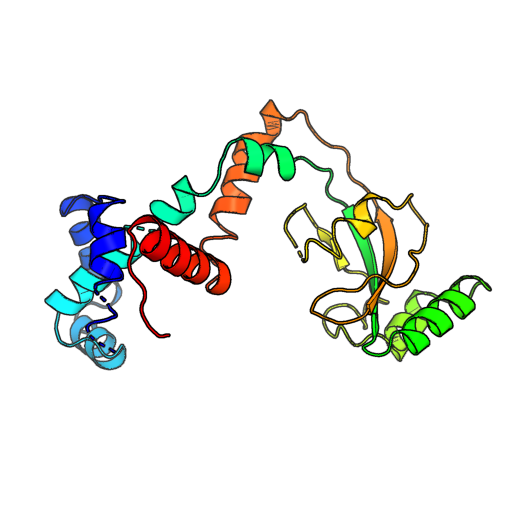 1532 C CA . LYS A 1 213 ? 75.325 35.267 -7.799 1.00 47.63 240 LYS A CA 1
ATOM 1533 C C . LYS A 1 213 ? 75.199 34.412 -6.532 1.00 48.76 240 LYS A C 1
ATOM 1534 O O . LYS A 1 213 ? 75.978 34.649 -5.588 1.00 50.43 240 LYS A O 1
ATOM 1540 N N . ASN A 1 214 ? 74.249 33.468 -6.521 1.00 48.64 241 ASN A N 1
ATOM 1541 C CA . ASN A 1 214 ? 74.010 32.568 -5.358 1.00 49.14 241 ASN A CA 1
ATOM 1542 C C . ASN A 1 214 ? 75.246 31.710 -5.098 1.00 46.49 241 ASN A C 1
ATOM 1543 O O . ASN A 1 214 ? 75.619 31.576 -3.933 1.00 46.49 241 ASN A O 1
ATOM 1548 N N . LEU A 1 215 ? 75.862 31.156 -6.148 1.00 42.04 242 LEU A N 1
ATOM 1549 C CA . LEU A 1 215 ? 77.058 30.300 -5.927 1.00 42.78 242 LEU A CA 1
ATOM 1550 C C . LEU A 1 215 ? 78.212 31.170 -5.422 1.00 44.24 242 LEU A C 1
ATOM 1551 O O . LEU A 1 215 ? 78.962 30.685 -4.555 1.00 45.08 242 LEU A O 1
ATOM 1556 N N . GLU A 1 216 ? 78.347 32.386 -5.965 1.00 41.33 243 GLU A N 1
ATOM 1557 C CA . GLU A 1 216 ? 79.427 33.315 -5.527 1.00 46.56 243 GLU A CA 1
ATOM 1558 C C . GLU A 1 216 ? 79.264 33.565 -4.023 1.00 49.12 243 GLU A C 1
ATOM 1559 O O . GLU A 1 216 ? 80.230 33.332 -3.271 1.00 52.43 243 GLU A O 1
ATOM 1565 N N . GLU A 1 217 ? 78.061 33.974 -3.610 1.00 49.09 244 GLU A N 1
ATOM 1566 C CA . GLU A 1 217 ? 77.754 34.293 -2.184 1.00 54.97 244 GLU A CA 1
ATOM 1567 C C . GLU A 1 217 ? 77.967 33.059 -1.287 1.00 56.67 244 GLU A C 1
ATOM 1568 O O . GLU A 1 217 ? 78.680 33.185 -0.274 1.00 59.00 244 GLU A O 1
ATOM 1574 N N A GLU A 1 218 ? 77.393 31.908 -1.651 0.70 55.19 245 GLU A N 1
ATOM 1575 N N B GLU A 1 218 ? 77.385 31.915 -1.670 0.30 56.00 245 GLU A N 1
ATOM 1576 C CA A GLU A 1 218 ? 77.516 30.674 -0.820 0.70 55.73 245 GLU A CA 1
ATOM 1577 C CA B GLU A 1 218 ? 77.502 30.647 -0.896 0.30 56.92 245 GLU A CA 1
ATOM 1578 C C A GLU A 1 218 ? 78.991 30.280 -0.658 0.70 55.06 245 GLU A C 1
ATOM 1579 C C B GLU A 1 218 ? 78.976 30.296 -0.670 0.30 55.34 245 GLU A C 1
ATOM 1580 O O A GLU A 1 218 ? 79.384 29.936 0.472 0.70 56.29 245 GLU A O 1
ATOM 1581 O O B GLU A 1 218 ? 79.342 29.995 0.483 0.30 56.91 245 GLU A O 1
ATOM 1592 N N . ARG A 1 219 ? 79.781 30.342 -1.734 1.00 51.07 246 ARG A N 1
ATOM 1593 C CA . ARG A 1 219 ? 81.215 29.965 -1.649 1.00 50.52 246 ARG A CA 1
ATOM 1594 C C . ARG A 1 219 ? 82.000 31.001 -0.832 1.00 51.72 246 ARG A C 1
ATOM 1595 O O . ARG A 1 219 ? 82.979 30.601 -0.173 1.00 54.59 246 ARG A O 1
ATOM 1603 N N . THR A 1 220 ? 81.598 32.275 -0.888 1.00 53.38 247 THR A N 1
ATOM 1604 C CA . THR A 1 220 ? 82.306 33.349 -0.145 1.00 57.34 247 THR A CA 1
ATOM 1605 C C . THR A 1 220 ? 81.986 33.240 1.351 1.00 61.85 247 THR A C 1
ATOM 1606 O O . THR A 1 220 ? 82.904 33.469 2.164 1.00 60.12 247 THR A O 1
ATOM 1610 N N . ALA A 1 221 ? 80.738 32.901 1.691 1.00 63.71 248 ALA A N 1
ATOM 1611 C CA . ALA A 1 221 ? 80.309 32.792 3.108 1.00 69.26 248 ALA A CA 1
ATOM 1612 C C . ALA A 1 221 ? 80.701 31.427 3.691 1.00 70.36 248 ALA A C 1
ATOM 1613 O O . ALA A 1 221 ? 80.413 31.195 4.881 1.00 74.12 248 ALA A O 1
ATOM 1615 N N . ASP A 1 222 ? 81.355 30.575 2.896 1.00 68.16 249 ASP A N 1
ATOM 1616 C CA . ASP A 1 222 ? 81.736 29.213 3.354 1.00 72.65 249 ASP A CA 1
ATOM 1617 C C . ASP A 1 222 ? 83.241 29.169 3.611 1.00 74.15 249 ASP A C 1
ATOM 1618 O O . ASP A 1 222 ? 84.032 29.234 2.674 1.00 77.45 249 ASP A O 1
ATOM 1623 N N . PRO A 1 223 ? 83.688 29.073 4.885 1.00 79.78 250 PRO A N 1
ATOM 1624 C CA . PRO A 1 223 ? 85.116 28.997 5.193 1.00 79.50 250 PRO A CA 1
ATOM 1625 C C . PRO A 1 223 ? 85.738 27.702 4.647 1.00 78.43 250 PRO A C 1
ATOM 1626 O O . PRO A 1 223 ? 86.851 27.750 4.172 1.00 78.19 250 PRO A O 1
ATOM 1630 N N . ILE A 1 224 ? 84.991 26.594 4.718 1.00 83.23 251 ILE A N 1
ATOM 1631 C CA . ILE A 1 224 ? 85.462 25.264 4.223 1.00 84.44 251 ILE A CA 1
ATOM 1632 C C . ILE A 1 224 ? 85.875 25.391 2.750 1.00 82.14 251 ILE A C 1
ATOM 1633 O O . ILE A 1 224 ? 86.965 24.895 2.409 1.00 84.51 251 ILE A O 1
ATOM 1638 N N . PHE A 1 225 ? 85.044 26.032 1.918 1.00 76.27 252 PHE A N 1
ATOM 1639 C CA . PHE A 1 225 ? 85.361 26.179 0.471 1.00 69.76 252 PHE A CA 1
ATOM 1640 C C . PHE A 1 225 ? 86.598 27.066 0.277 1.00 66.01 252 PHE A C 1
ATOM 1641 O O . PHE A 1 225 ? 87.529 26.633 -0.421 1.00 64.06 252 PHE A O 1
ATOM 1649 N N . GLY A 1 226 ? 86.588 28.271 0.860 1.00 68.65 253 GLY A N 1
ATOM 1650 C CA . GLY A 1 226 ? 87.701 29.232 0.723 1.00 69.75 253 GLY A CA 1
ATOM 1651 C C . GLY A 1 226 ? 89.041 28.639 1.132 1.00 71.97 253 GLY A C 1
ATOM 1652 O O . GLY A 1 226 ? 90.075 29.083 0.589 1.00 72.14 253 GLY A O 1
ATOM 1653 N N . LYS A 1 227 ? 89.026 27.657 2.039 1.00 74.95 254 LYS A N 1
ATOM 1654 C CA . LYS A 1 227 ? 90.278 27.025 2.540 1.00 78.79 254 LYS A CA 1
ATOM 1655 C C . LYS A 1 227 ? 90.661 25.857 1.619 1.00 76.55 254 LYS A C 1
ATOM 1656 O O . LYS A 1 227 ? 91.868 25.697 1.350 1.00 76.43 254 LYS A O 1
ATOM 1662 N N . LYS A 1 228 ? 89.681 25.089 1.133 1.00 74.85 255 LYS A N 1
ATOM 1663 C CA . LYS A 1 228 ? 89.982 23.990 0.172 1.00 76.42 255 LYS A CA 1
ATOM 1664 C C . LYS A 1 228 ? 90.506 24.617 -1.130 1.00 69.51 255 LYS A C 1
ATOM 1665 O O . LYS A 1 228 ? 91.304 23.962 -1.825 1.00 67.64 255 LYS A O 1
ATOM 1671 N N . LEU A 1 229 ? 90.083 25.852 -1.423 1.00 66.89 256 LEU A N 1
ATOM 1672 C CA . LEU A 1 229 ? 90.539 26.590 -2.634 1.00 66.96 256 LEU A CA 1
ATOM 1673 C C . LEU A 1 229 ? 91.993 27.023 -2.434 1.00 65.78 256 LEU A C 1
ATOM 1674 O O . LEU A 1 229 ? 92.743 27.052 -3.423 1.00 66.67 256 LEU A O 1
ATOM 1679 N N . LEU A 1 230 ? 92.363 27.358 -1.196 1.00 65.27 257 LEU A N 1
ATOM 1680 C CA . LEU A 1 230 ? 93.763 27.766 -0.903 1.00 67.47 257 LEU A CA 1
ATOM 1681 C C . LEU A 1 230 ? 94.683 26.544 -1.044 1.00 70.36 257 LEU A C 1
ATOM 1682 O O . LEU A 1 230 ? 95.706 26.661 -1.745 1.00 72.20 257 LEU A O 1
ATOM 1687 N N . GLN A 1 231 ? 94.306 25.409 -0.441 1.00 74.15 258 GLN A N 1
ATOM 1688 C CA . GLN A 1 231 ? 95.125 24.164 -0.502 1.00 80.54 258 GLN A CA 1
ATOM 1689 C C . GLN A 1 231 ? 95.315 23.726 -1.961 1.00 80.06 258 GLN A C 1
ATOM 1690 O O . GLN A 1 231 ? 96.433 23.298 -2.310 1.00 79.72 258 GLN A O 1
ATOM 1696 N N . SER A 1 232 ? 94.256 23.810 -2.771 1.00 80.07 259 SER A N 1
ATOM 1697 C CA . SER A 1 232 ? 94.347 23.406 -4.199 1.00 84.17 259 SER A CA 1
ATOM 1698 C C . SER A 1 232 ? 95.255 24.381 -4.956 1.00 84.34 259 SER A C 1
ATOM 1699 O O . SER A 1 232 ? 96.035 23.917 -5.805 1.00 87.75 259 SER A O 1
ATOM 1702 N N . GLU A 1 233 ? 95.171 25.676 -4.633 1.00 72.41 260 GLU A N 1
ATOM 1703 C CA . GLU A 1 233 ? 95.980 26.723 -5.316 1.00 72.43 260 GLU A CA 1
ATOM 1704 C C . GLU A 1 233 ? 97.468 26.489 -5.011 1.00 73.06 260 GLU A C 1
ATOM 1705 O O . GLU A 1 233 ? 98.289 26.574 -5.950 1.00 66.61 260 GLU A O 1
ATOM 1711 N N . LEU A 1 234 ? 97.802 26.199 -3.750 1.00 74.47 261 LEU A N 1
ATOM 1712 C CA . LEU A 1 234 ? 99.211 25.891 -3.386 1.00 80.21 261 LEU A CA 1
ATOM 1713 C C . LEU A 1 234 ? 99.648 24.627 -4.140 1.00 79.76 261 LEU A C 1
ATOM 1714 O O . LEU A 1 234 ? 100.786 24.608 -4.642 1.00 80.59 261 LEU A O 1
ATOM 1719 N N . LYS A 1 235 ? 98.761 23.626 -4.230 1.00 82.22 262 LYS A N 1
ATOM 1720 C CA . LYS A 1 235 ? 99.062 22.343 -4.926 1.00 84.37 262 LYS A CA 1
ATOM 1721 C C . LYS A 1 235 ? 99.298 22.607 -6.420 1.00 78.66 262 LYS A C 1
ATOM 1722 O O . LYS A 1 235 ? 100.222 21.988 -6.984 1.00 78.67 262 LYS A O 1
ATOM 1728 N N . LYS A 1 236 ? 98.497 23.482 -7.037 1.00 78.96 263 LYS A N 1
ATOM 1729 C CA . LYS A 1 236 ? 98.698 23.822 -8.472 1.00 77.86 263 LYS A CA 1
ATOM 1730 C C . LYS A 1 236 ? 100.066 24.491 -8.637 1.00 78.84 263 LYS A C 1
ATOM 1731 O O . LYS A 1 236 ? 100.657 24.354 -9.722 1.00 80.31 263 LYS A O 1
ATOM 1737 N N . ALA A 1 237 ? 100.548 25.159 -7.583 1.00 81.45 264 ALA A N 1
ATOM 1738 C CA . ALA A 1 237 ? 101.859 25.855 -7.606 1.00 86.19 264 ALA A CA 1
ATOM 1739 C C . ALA A 1 237 ? 102.989 24.904 -7.177 1.00 86.76 264 ALA A C 1
ATOM 1740 O O . ALA A 1 237 ? 104.140 25.371 -7.105 1.00 86.76 264 ALA A O 1
ATOM 1742 N N . ASN A 1 238 ? 102.667 23.633 -6.899 1.00 92.95 265 ASN A N 1
ATOM 1743 C CA . ASN A 1 238 ? 103.674 22.610 -6.490 1.00 98.03 265 ASN A CA 1
ATOM 1744 C C . ASN A 1 238 ? 104.331 23.039 -5.170 1.00 98.80 265 ASN A C 1
ATOM 1745 O O . ASN A 1 238 ? 105.559 23.259 -5.161 1.00 96.62 265 ASN A O 1
ATOM 1750 N N . ILE A 1 239 ? 103.528 23.145 -4.104 1.00 98.91 266 ILE A N 1
ATOM 1751 C CA . ILE A 1 239 ? 104.006 23.568 -2.752 1.00 96.94 266 ILE A CA 1
ATOM 1752 C C . ILE A 1 239 ? 103.257 22.752 -1.693 1.00 98.76 266 ILE A C 1
ATOM 1753 O O . ILE A 1 239 ? 102.015 22.840 -1.665 1.00 99.78 266 ILE A O 1
ATOM 1758 N N . LYS A 1 240 ? 103.984 22.005 -0.852 1.00 103.91 267 LYS A N 1
ATOM 1759 C CA . LYS A 1 240 ? 103.348 21.204 0.231 1.00 109.67 267 LYS A CA 1
ATOM 1760 C C . LYS A 1 240 ? 103.616 21.872 1.586 1.00 112.33 267 LYS A C 1
ATOM 1761 O O . LYS A 1 240 ? 104.802 22.046 1.931 1.00 113.40 267 LYS A O 1
ATOM 1767 N N . ILE A 1 241 ? 102.548 22.222 2.314 1.00 112.12 268 ILE A N 1
ATOM 1768 C CA . ILE A 1 241 ? 102.657 22.877 3.655 1.00 114.18 268 ILE A CA 1
ATOM 1769 C C . ILE A 1 241 ? 101.741 22.132 4.635 1.00 120.99 268 ILE A C 1
ATOM 1770 O O . ILE A 1 241 ? 100.908 21.327 4.171 1.00 122.11 268 ILE A O 1
ATOM 1775 N N . ASN A 1 242 ? 101.892 22.407 5.936 1.00 128.94 269 ASN A N 1
ATOM 1776 C CA . ASN A 1 242 ? 101.083 21.749 7.000 1.00 132.96 269 ASN A CA 1
ATOM 1777 C C . ASN A 1 242 ? 100.017 22.734 7.502 1.00 129.63 269 ASN A C 1
ATOM 1778 O O . ASN A 1 242 ? 100.304 23.950 7.549 1.00 122.68 269 ASN A O 1
ATOM 1783 N N . ASP A 1 243 ? 98.831 22.220 7.849 1.00 127.64 270 ASP A N 1
ATOM 1784 C CA . ASP A 1 243 ? 97.714 23.053 8.370 1.00 124.62 270 ASP A CA 1
ATOM 1785 C C . ASP A 1 243 ? 98.068 23.528 9.785 1.00 126.01 270 ASP A C 1
ATOM 1786 O O . ASP A 1 243 ? 98.185 24.725 10.042 1.00 127.33 270 ASP A O 1
#

Sequence (213 aa):
DLYEIAQDVITKKYKVSDDDVDKEVQKAKSQYGDQFKNVLKNNGLKDEADFKNQIKFKLSNKAIKQSVTEKDVKDHYKPEIKASHILVSDENEAKEIKKKLDTTGASFEELAKQESQDLLSKEKGGDLGYFHHSGATPEFEETAAYKLKIGQISDPVQSPNGYHIIKLTGKKKDLKKPYDEVKNSIRKNLEEEERTADPIFGKKLLQSELKKANIKIND

Nearest PDB structures (foldseek):
  6vj4-assembly1_A-2  TM=1.005E+00  e=4.215E-38  Bacillus anthracis
  6vj6-assembly1_A  TM=7.237E-01  e=7.032E-23  Bacillus cereus ATCC 14579
  6xd8-assembly2_B  TM=9.828E-01  e=4.229E-12  Bacillus anthracis str. Sterne
  5htf-assembly1_A  TM=5.476E-01  e=2.068E-17  Listeria monocytogenes EGD-e
  2kgj-assembly1_A  TM=8.289E-01  e=5.015E-07  Escherichia coli K-12

Foldseek 3Di:
DVCVVLLCLLCVVLPDDLVVLVVVLVVLCVVQPVCSVVVCVVVVAPDSVRVSSVSSSLVSLSLLLVVCDLVNLVVQQFWWFKKFKAFAADLVVLQVVVVCVVVPPQQLVCLLVHGPPVVCNPVSRIPGTDGRPPFPQVVVQQVVDDAQDWDRWTQDPRHTMTMHTHGTDDGDDCVVCSVVSSVVSSVVLSPDPVNVVVSSCVSCVVVVHDDDD

Solvent-accessible surface area: 13982 Å² total

Organism: Bacillus anthracis (NCBI:txid1392)

Radius of gyration: 22.79 Å; Cα contacts (8 Å, |Δi|>4): 283; chains: 1; b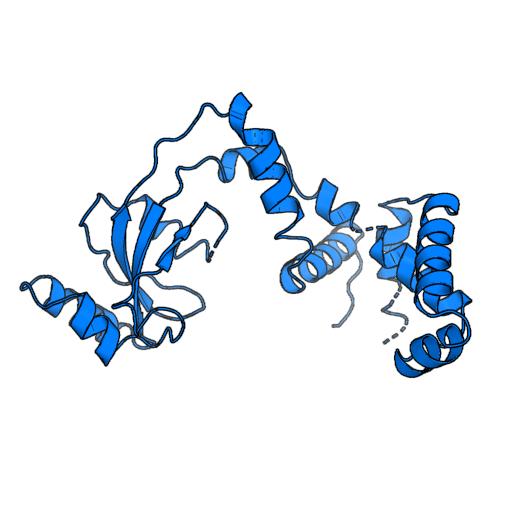ounding box: 54×57×40 Å

B-factor: mean 50.89, std 25.87, range [18.25, 145.1]